Protein AF-A0A4S8R7R4-F1 (afdb_monomer_lite)

Secondary structure (DSSP, 8-state):
--------PPPP----------TT--S-------------------------------------------------------HHHHHHHHHHHHHHHHHHHHHHHHHHHHHHHHHHHHHHHHHHHHHHHHHHHHHHHHHHHHHHHHHHHHHHHHHHHHHHHHHHHHHHHHHHHS-HHHHHHHHHH-PPPHHHHTTTTT--TTTT---HHHHHHHHHH-HHHHHHHIIIIISS-HHHHHHHHHH-TT-TT-HHHHHHHHHHIIIII--SSTHHHHHHHHHHHHHHHHHHHHTTT---HHHHHHHHHHHHHHHHHHHHHHHHHHHHHHTTTTTHHHHHHHHHHHHHHTTHHHHHHHHHHTT----

Radius of gyration: 41.19 Å; chains: 1; bounding box: 86×123×99 Å

Sequence (363 aa):
MFRRTLLKSRPRIIWRPHRINFHRNMQNLPDLQQQGIAADGSLNHSGGQASTATHDKTQDQTDSLLLNQPKGNSLTNHGYSHDINIITVKEMSRESRLQILECHSPSFKKQLDDLESRLQILKCHSPFLRKELDDIELSRHKLNAVIKKLEKYRDREYAGGVVCIRNRLAKMFLSSAQNAQRKQQIANPIDVRVNVCDQNALAYDVNLSTTINQADMHPDYFDICLDTVFGAPKDLINDLLKWDKTGEYQVYSILGDHGEAWHKGFANTCPNPFKTWLSSTVCLQKYETAISHDKSSDLESLIQNQKEQVKKSIQEWHSSYATDRSNYGKKRKECQKIIKEDYRDRGLITRIRENLFHGVNLD

Structure (mmCIF, N/CA/C/O backbone):
data_AF-A0A4S8R7R4-F1
#
_entry.id   AF-A0A4S8R7R4-F1
#
loop_
_atom_site.group_PDB
_atom_site.id
_atom_site.type_symbol
_atom_site.label_atom_id
_atom_site.label_alt_id
_atom_site.label_comp_id
_atom_site.label_asym_id
_atom_site.label_entity_id
_atom_site.label_seq_id
_atom_site.pdbx_PDB_ins_code
_atom_site.Cartn_x
_atom_site.Cartn_y
_atom_site.Cartn_z
_atom_site.occupancy
_atom_site.B_iso_or_equiv
_atom_site.auth_seq_id
_atom_site.auth_comp_id
_atom_site.auth_asym_id
_atom_site.auth_atom_id
_atom_site.pdbx_PDB_model_num
ATOM 1 N N . MET A 1 1 ? 56.049 -32.882 -14.591 1.00 38.72 1 MET A N 1
ATOM 2 C CA . MET A 1 1 ? 55.969 -31.549 -15.235 1.00 38.72 1 MET A CA 1
ATOM 3 C C . MET A 1 1 ? 54.590 -31.379 -15.850 1.00 38.72 1 MET A C 1
ATOM 5 O O . MET A 1 1 ? 54.202 -32.271 -16.580 1.00 38.72 1 MET A O 1
ATOM 9 N N . PHE A 1 2 ? 53.879 -30.285 -15.558 1.00 30.39 2 PHE A N 1
ATOM 10 C CA . PHE A 1 2 ? 53.180 -29.414 -16.526 1.00 30.39 2 PHE A CA 1
ATOM 11 C C . PHE A 1 2 ? 52.377 -28.366 -15.743 1.00 30.39 2 PHE A C 1
ATOM 13 O O . PHE A 1 2 ? 51.422 -28.686 -15.043 1.00 30.39 2 PHE A O 1
ATOM 20 N N . ARG A 1 3 ? 52.791 -27.097 -15.830 1.00 33.94 3 ARG A N 1
ATOM 21 C CA . ARG A 1 3 ? 52.032 -25.964 -15.282 1.00 33.94 3 ARG A CA 1
ATOM 22 C C . ARG A 1 3 ? 50.900 -25.626 -16.256 1.00 33.94 3 ARG A C 1
ATOM 24 O O . ARG A 1 3 ? 51.162 -25.531 -17.453 1.00 33.94 3 ARG A O 1
ATOM 31 N N . ARG A 1 4 ? 49.691 -25.341 -15.763 1.00 34.84 4 ARG A N 1
ATOM 32 C CA . ARG A 1 4 ? 48.711 -24.532 -16.506 1.00 34.84 4 ARG A CA 1
ATOM 33 C C . ARG A 1 4 ? 48.292 -23.314 -15.694 1.00 34.84 4 ARG A C 1
ATOM 35 O O . ARG A 1 4 ? 48.079 -23.377 -14.489 1.00 34.84 4 ARG A O 1
ATOM 42 N N . THR A 1 5 ? 48.304 -22.191 -16.393 1.00 33.91 5 THR A N 1
ATOM 43 C CA . THR A 1 5 ? 48.311 -20.821 -15.887 1.00 33.91 5 THR A CA 1
ATOM 44 C C . THR A 1 5 ? 46.920 -20.352 -15.469 1.00 33.91 5 THR A C 1
ATOM 46 O O . THR A 1 5 ? 45.932 -20.628 -16.145 1.00 33.91 5 THR A O 1
ATOM 49 N N . LEU A 1 6 ? 46.856 -19.563 -14.395 1.00 33.94 6 LEU A N 1
ATOM 50 C CA . LEU A 1 6 ? 45.655 -18.829 -13.998 1.00 33.94 6 LEU A CA 1
ATOM 51 C C . LEU A 1 6 ? 45.340 -17.728 -15.022 1.00 33.94 6 LEU A C 1
ATOM 53 O O . LEU A 1 6 ? 46.042 -16.717 -15.085 1.00 33.94 6 LEU A O 1
ATOM 57 N N . LEU A 1 7 ? 44.251 -17.878 -15.779 1.00 31.86 7 LEU A N 1
ATOM 58 C CA . LEU A 1 7 ? 43.660 -16.768 -16.526 1.00 31.86 7 LEU A CA 1
ATOM 59 C C . LEU A 1 7 ? 42.821 -15.910 -15.572 1.00 31.86 7 LEU A C 1
ATOM 61 O O . LEU A 1 7 ? 41.728 -16.294 -15.162 1.00 31.86 7 LEU A O 1
ATOM 65 N N . LYS A 1 8 ? 43.342 -14.728 -15.223 1.00 34.19 8 LYS A N 1
ATOM 66 C CA . LYS A 1 8 ? 42.613 -13.705 -14.461 1.00 34.19 8 LYS A CA 1
ATOM 67 C C . LYS A 1 8 ? 41.410 -13.212 -15.274 1.00 34.19 8 LYS A C 1
ATOM 69 O O . LYS A 1 8 ? 41.558 -12.342 -16.133 1.00 34.19 8 LYS A O 1
ATOM 74 N N . SER A 1 9 ? 40.213 -13.720 -14.985 1.00 35.00 9 SER A N 1
ATOM 75 C CA . SER A 1 9 ? 38.976 -13.129 -15.500 1.00 35.00 9 SER A CA 1
ATOM 76 C C . SER A 1 9 ? 38.825 -11.705 -14.957 1.00 35.00 9 SER A C 1
ATOM 78 O O . SER A 1 9 ? 38.856 -11.500 -13.741 1.00 35.00 9 SER A O 1
ATOM 80 N N . ARG A 1 10 ? 38.654 -10.718 -15.844 1.00 33.44 10 ARG A N 1
ATOM 81 C CA . ARG A 1 10 ? 38.371 -9.331 -15.444 1.00 33.44 10 ARG A CA 1
ATOM 82 C C . ARG A 1 10 ? 37.055 -9.274 -14.649 1.00 33.44 10 ARG A C 1
ATOM 84 O O . ARG A 1 10 ? 36.105 -9.956 -15.042 1.00 33.44 10 ARG A O 1
ATOM 91 N N . PRO A 1 11 ? 36.952 -8.459 -13.584 1.00 33.59 11 PRO A N 1
ATOM 92 C CA . PRO A 1 11 ? 35.677 -8.259 -12.907 1.00 33.59 11 PRO A CA 1
ATOM 93 C C . PRO A 1 11 ? 34.672 -7.638 -13.884 1.00 33.59 11 PRO A C 1
ATOM 95 O O . PRO A 1 11 ? 34.981 -6.658 -14.565 1.00 33.59 11 PRO A O 1
ATOM 98 N N . ARG A 1 12 ? 33.457 -8.196 -13.949 1.00 31.72 12 ARG A N 1
ATOM 99 C CA . ARG A 1 12 ? 32.343 -7.532 -14.636 1.00 31.72 12 ARG A CA 1
ATOM 100 C C . ARG A 1 12 ? 32.080 -6.208 -13.921 1.00 31.72 12 ARG A C 1
ATOM 102 O O . ARG A 1 12 ? 31.785 -6.210 -12.727 1.00 31.72 12 ARG A O 1
ATOM 109 N N . ILE A 1 13 ? 32.157 -5.098 -14.652 1.00 32.38 13 ILE A N 1
ATOM 110 C CA . ILE A 1 13 ? 31.702 -3.793 -14.168 1.00 32.38 13 ILE A CA 1
ATOM 111 C C . ILE A 1 13 ? 30.177 -3.871 -14.068 1.00 32.38 13 ILE A C 1
ATOM 113 O O . ILE A 1 13 ? 29.456 -3.665 -15.044 1.00 32.38 13 ILE A O 1
ATOM 117 N N . ILE A 1 14 ? 29.688 -4.244 -12.886 1.00 35.12 14 ILE A N 1
ATOM 118 C CA . ILE A 1 14 ? 28.271 -4.159 -12.551 1.00 35.12 14 ILE A CA 1
ATOM 119 C C . ILE A 1 14 ? 27.980 -2.677 -12.349 1.00 35.12 14 ILE A C 1
ATOM 121 O O . ILE A 1 14 ? 28.308 -2.112 -11.304 1.00 35.12 14 ILE A O 1
ATOM 125 N N . TRP A 1 15 ? 27.375 -2.056 -13.360 1.00 28.23 15 TRP A N 1
ATOM 126 C CA . TRP A 1 15 ? 26.744 -0.752 -13.214 1.00 28.23 15 TRP A CA 1
ATOM 127 C C . TRP A 1 15 ? 25.734 -0.839 -12.073 1.00 28.23 15 TRP A C 1
ATOM 129 O O . TRP A 1 15 ? 24.713 -1.513 -12.193 1.00 28.23 15 TRP A O 1
ATOM 139 N N . ARG A 1 16 ? 26.044 -0.191 -10.949 1.00 33.62 16 ARG A N 1
ATOM 140 C CA . ARG A 1 16 ? 25.096 0.027 -9.860 1.00 33.62 16 ARG A CA 1
ATOM 141 C C . ARG A 1 16 ? 24.356 1.324 -10.175 1.00 33.62 16 ARG A C 1
ATOM 143 O O . ARG A 1 16 ? 25.004 2.371 -10.141 1.00 33.62 16 ARG A O 1
ATOM 150 N N . PRO A 1 17 ? 23.047 1.303 -10.471 1.00 32.53 17 PRO A N 1
ATOM 151 C CA . PRO A 1 17 ? 22.272 2.531 -10.476 1.00 32.53 17 PRO A CA 1
ATOM 152 C C . PRO A 1 17 ? 22.359 3.141 -9.075 1.00 32.53 17 PRO A C 1
ATOM 154 O O . PRO A 1 17 ? 22.143 2.448 -8.076 1.00 32.53 17 PRO A O 1
ATOM 157 N N . HIS A 1 18 ? 22.696 4.426 -8.981 1.00 28.86 18 HIS A N 1
ATOM 158 C CA . HIS A 1 18 ? 22.500 5.145 -7.728 1.00 28.86 18 HIS A CA 1
ATOM 159 C C . HIS A 1 18 ? 21.004 5.130 -7.385 1.00 28.86 18 HIS A C 1
ATOM 161 O O . HIS A 1 18 ? 20.161 5.183 -8.280 1.00 28.86 18 HIS A O 1
ATOM 167 N N . ARG A 1 19 ? 20.672 5.042 -6.091 1.00 37.56 19 ARG A N 1
ATOM 168 C CA . ARG A 1 19 ? 19.282 5.082 -5.619 1.00 37.56 19 ARG A CA 1
ATOM 169 C C . ARG A 1 19 ? 18.628 6.403 -6.023 1.00 37.56 19 ARG A C 1
ATOM 171 O O . ARG A 1 19 ? 18.825 7.412 -5.351 1.00 37.56 19 ARG A O 1
ATOM 178 N N . ILE A 1 20 ? 17.821 6.379 -7.077 1.00 31.92 20 ILE A N 1
ATOM 179 C CA . ILE A 1 20 ? 16.873 7.449 -7.370 1.00 31.92 20 ILE A CA 1
ATOM 180 C C . ILE A 1 20 ? 15.575 7.083 -6.648 1.00 31.92 20 ILE A C 1
ATOM 182 O O . ILE A 1 20 ? 14.855 6.177 -7.062 1.00 31.92 20 ILE A O 1
ATOM 186 N N . ASN A 1 21 ? 15.296 7.762 -5.535 1.00 32.03 21 ASN A N 1
ATOM 187 C CA . ASN A 1 21 ? 14.028 7.621 -4.822 1.00 32.03 21 ASN A CA 1
ATOM 188 C C . ASN A 1 21 ? 12.911 8.286 -5.648 1.00 32.03 21 ASN A C 1
ATOM 190 O O . ASN A 1 21 ? 12.653 9.477 -5.495 1.00 32.03 21 ASN A O 1
ATOM 194 N N . PHE A 1 22 ? 12.219 7.524 -6.496 1.00 34.84 22 PHE A N 1
ATOM 195 C CA . PHE A 1 22 ? 11.108 8.010 -7.334 1.00 34.84 22 PHE A CA 1
ATOM 196 C C . PHE A 1 22 ? 9.779 8.244 -6.571 1.00 34.84 22 PHE A C 1
ATOM 198 O O . PHE A 1 22 ? 8.705 8.264 -7.166 1.00 34.84 22 PHE A O 1
ATOM 205 N N . HIS A 1 23 ? 9.817 8.468 -5.255 1.00 34.22 23 HIS A N 1
ATOM 206 C CA . HIS A 1 23 ? 8.634 8.587 -4.384 1.00 34.22 23 HIS A CA 1
ATOM 207 C C . HIS A 1 23 ? 7.898 9.945 -4.462 1.00 34.22 23 HIS A C 1
ATOM 209 O O . HIS A 1 23 ? 7.352 10.403 -3.462 1.00 34.22 23 HIS A O 1
ATOM 215 N N . ARG A 1 24 ? 7.887 10.635 -5.615 1.00 35.00 24 ARG A N 1
ATOM 216 C CA . ARG A 1 24 ? 7.289 11.986 -5.687 1.00 35.00 24 ARG A CA 1
ATOM 217 C C . ARG A 1 24 ? 6.603 12.412 -6.990 1.00 35.00 24 ARG A C 1
ATOM 219 O O . ARG A 1 24 ? 6.410 13.606 -7.172 1.00 35.00 24 ARG A O 1
ATOM 226 N N . ASN A 1 25 ? 6.242 11.496 -7.895 1.00 33.25 25 ASN A N 1
ATOM 227 C CA . ASN A 1 25 ? 5.504 11.888 -9.110 1.00 33.25 25 ASN A CA 1
ATOM 228 C C . ASN A 1 25 ? 4.641 10.762 -9.721 1.00 33.25 25 ASN A C 1
ATOM 230 O O . ASN A 1 25 ? 4.907 10.286 -10.818 1.00 33.25 25 ASN A O 1
ATOM 234 N N . MET A 1 26 ? 3.589 10.339 -9.007 1.00 32.84 26 MET A N 1
ATOM 235 C CA . MET A 1 26 ? 2.479 9.543 -9.580 1.00 32.84 26 MET A CA 1
ATOM 236 C C . MET A 1 26 ? 1.106 10.230 -9.427 1.00 32.84 26 MET A C 1
ATOM 238 O O . MET A 1 26 ? 0.078 9.584 -9.571 1.00 32.84 26 MET A O 1
ATOM 242 N N . GLN A 1 27 ? 1.075 11.540 -9.152 1.00 41.19 27 GLN A N 1
ATOM 243 C CA . GLN A 1 27 ? -0.166 12.324 -9.009 1.00 41.19 27 GLN A CA 1
ATOM 244 C C . GLN A 1 27 ? -0.597 13.069 -10.288 1.00 41.19 27 GLN A C 1
ATOM 246 O O . GLN A 1 27 ? -1.522 13.865 -10.234 1.00 41.19 27 GLN A O 1
ATOM 251 N N . ASN A 1 28 ? 0.041 12.815 -11.438 1.00 33.06 28 ASN A N 1
ATOM 252 C CA . ASN A 1 28 ? -0.319 13.446 -12.712 1.00 33.06 28 ASN A CA 1
ATOM 253 C C . ASN A 1 28 ? -0.484 12.408 -13.833 1.00 33.06 28 ASN A C 1
ATOM 255 O O . ASN A 1 28 ? 0.440 12.156 -14.605 1.00 33.06 28 ASN A O 1
ATOM 259 N N . LEU A 1 29 ? -1.694 11.857 -13.940 1.00 36.94 29 LEU A N 1
ATOM 260 C CA . LEU A 1 29 ? -2.338 11.649 -15.238 1.00 36.94 29 LEU A CA 1
ATOM 261 C C . LEU A 1 29 ? -3.426 12.723 -15.355 1.00 36.94 29 LEU A C 1
ATOM 263 O O . LEU A 1 29 ? -4.219 12.878 -14.426 1.00 36.94 29 LEU A O 1
ATOM 267 N N . PRO A 1 30 ? -3.476 13.448 -16.475 1.00 44.88 30 PRO A N 1
ATOM 268 C CA . PRO A 1 30 ? -4.760 13.531 -17.161 1.00 44.88 30 PRO A CA 1
ATOM 269 C C . PRO A 1 30 ? -4.650 13.311 -18.672 1.00 44.88 30 PRO A C 1
ATOM 271 O O . PRO A 1 30 ? -3.617 13.561 -19.297 1.00 44.88 30 PRO A O 1
ATOM 274 N N . ASP A 1 31 ? -5.762 12.848 -19.237 1.00 32.03 31 ASP A N 1
ATOM 275 C CA . ASP A 1 31 ? -5.959 12.670 -20.670 1.00 32.03 31 ASP A CA 1
ATOM 276 C C . ASP A 1 31 ? -5.989 13.988 -21.455 1.00 32.03 31 ASP A C 1
ATOM 278 O O . ASP A 1 31 ? -6.192 15.088 -20.936 1.00 32.03 31 ASP A O 1
ATOM 282 N N . LEU A 1 32 ? -5.799 13.834 -22.761 1.00 30.08 32 LEU A N 1
ATOM 283 C CA . LEU A 1 32 ? -5.746 14.896 -23.750 1.00 30.08 32 LEU A CA 1
ATOM 284 C C . LEU A 1 32 ? -7.159 15.371 -24.148 1.00 30.08 32 LEU A C 1
ATOM 286 O O . LEU A 1 32 ? -7.833 14.689 -24.920 1.00 30.08 32 LEU A O 1
ATOM 290 N N . GLN A 1 33 ? -7.575 16.580 -23.754 1.00 31.14 33 GLN A N 1
ATOM 291 C CA . GLN A 1 33 ? -8.605 17.305 -24.512 1.00 31.14 33 GLN A CA 1
ATOM 292 C C . GLN A 1 33 ? -8.444 18.833 -24.462 1.00 31.14 33 GLN A C 1
ATOM 294 O O . GLN A 1 33 ? -8.003 19.411 -23.474 1.00 31.14 33 GLN A O 1
ATOM 299 N N . GLN A 1 34 ? -8.754 19.478 -25.588 1.00 35.16 34 GLN A N 1
ATOM 300 C CA . GLN A 1 34 ? -8.604 20.916 -25.814 1.00 35.16 34 GLN A CA 1
ATOM 301 C C . GLN A 1 34 ? -9.819 21.694 -25.293 1.00 35.16 34 GLN A C 1
ATOM 303 O O . GLN A 1 34 ? -10.936 21.303 -25.618 1.00 35.16 34 GLN A O 1
ATOM 308 N N . GLN A 1 35 ? -9.604 22.843 -24.639 1.00 27.94 35 GLN A N 1
ATOM 309 C CA . GLN A 1 35 ? -10.090 24.180 -25.057 1.00 27.94 35 GLN A CA 1
ATOM 310 C C . GLN A 1 35 ? -9.955 25.227 -23.934 1.00 27.94 35 GLN A C 1
ATOM 312 O O . GLN A 1 35 ? -9.939 24.888 -22.758 1.00 27.94 35 GLN A O 1
ATOM 317 N N . GLY A 1 36 ? -9.934 26.512 -24.319 1.00 27.59 36 GLY A N 1
ATOM 318 C CA . GLY A 1 36 ? -10.312 27.623 -23.434 1.00 27.59 36 GLY A CA 1
ATOM 319 C C . GLY A 1 36 ? -9.166 28.463 -22.868 1.00 27.59 36 GLY A C 1
ATOM 320 O O . GLY A 1 36 ? -8.766 28.286 -21.723 1.00 27.59 36 GLY A O 1
ATOM 321 N N . ILE A 1 37 ? -8.705 29.458 -23.635 1.00 30.77 37 ILE A N 1
ATOM 322 C CA . ILE A 1 37 ? -8.040 30.636 -23.059 1.00 30.77 37 ILE A CA 1
ATOM 323 C C . ILE A 1 37 ? -9.132 31.575 -22.539 1.00 30.77 37 ILE A C 1
ATOM 325 O O . ILE A 1 37 ? -9.944 32.050 -23.329 1.00 30.77 37 ILE A O 1
ATOM 329 N N . ALA A 1 38 ? -9.101 31.894 -21.249 1.00 26.31 38 ALA A N 1
ATOM 330 C CA . ALA A 1 38 ? -9.662 33.123 -20.697 1.00 26.31 38 ALA A CA 1
ATOM 331 C C . ALA A 1 38 ? -8.923 33.457 -19.396 1.00 26.31 38 ALA A C 1
ATOM 333 O O . ALA A 1 38 ? -8.726 32.586 -18.550 1.00 26.31 38 ALA A O 1
ATOM 334 N N . ALA A 1 39 ? -8.503 34.710 -19.250 1.00 29.02 39 ALA A N 1
ATOM 335 C CA . ALA A 1 39 ? -7.999 35.248 -17.996 1.00 29.02 39 ALA A CA 1
ATOM 336 C C . ALA A 1 39 ? -9.057 36.185 -17.415 1.00 29.02 39 ALA A C 1
ATOM 338 O O . ALA A 1 39 ? -9.617 36.974 -18.171 1.00 29.02 39 ALA A O 1
ATOM 339 N N . ASP A 1 40 ? -9.256 36.155 -16.097 1.00 25.47 40 ASP A N 1
ATOM 340 C CA . ASP A 1 40 ? -9.506 37.384 -15.342 1.00 25.47 40 ASP A CA 1
ATOM 341 C C . ASP A 1 40 ? -9.109 37.230 -13.859 1.00 25.47 40 ASP A C 1
ATOM 343 O O . ASP A 1 40 ? -8.991 36.111 -13.353 1.00 25.47 40 ASP A O 1
ATOM 347 N N . GLY A 1 41 ? -8.829 38.353 -13.189 1.00 25.67 41 GLY A N 1
ATOM 348 C CA . GLY A 1 41 ? -8.436 38.415 -11.768 1.00 25.67 41 GLY A CA 1
ATOM 349 C C . GLY A 1 41 ? -9.639 38.445 -10.804 1.00 25.67 41 GLY A C 1
ATOM 350 O O . GLY A 1 41 ? -10.753 38.120 -11.191 1.00 25.67 41 GLY A O 1
ATOM 351 N N . SER A 1 42 ? -9.540 38.853 -9.532 1.00 27.20 42 SER A N 1
ATOM 352 C CA . SER A 1 42 ? -8.436 39.358 -8.689 1.00 27.20 42 SER A CA 1
ATOM 353 C C . SER A 1 42 ? -8.906 39.365 -7.204 1.00 27.20 42 SER A C 1
ATOM 355 O O . SER A 1 42 ? -10.036 38.962 -6.947 1.00 27.20 42 SER A O 1
ATOM 357 N N . LEU A 1 43 ? -8.084 39.920 -6.287 1.00 28.11 43 LEU A N 1
ATOM 358 C CA . LEU A 1 43 ? -8.268 40.285 -4.853 1.00 28.11 43 LEU A CA 1
ATOM 359 C C . LEU A 1 43 ? -7.607 39.349 -3.801 1.00 28.11 43 LEU A C 1
ATOM 361 O O . LEU A 1 43 ? -7.781 38.140 -3.856 1.00 28.11 43 LEU A O 1
ATOM 365 N N . ASN A 1 44 ? -6.896 39.843 -2.764 1.00 28.98 44 ASN A N 1
ATOM 366 C CA . ASN A 1 44 ? -6.428 41.218 -2.471 1.00 28.98 44 ASN A CA 1
ATOM 367 C C . ASN A 1 44 ? -5.352 41.274 -1.343 1.00 28.98 44 ASN A C 1
ATOM 369 O O . ASN A 1 44 ? -5.182 40.296 -0.622 1.00 28.98 44 ASN A O 1
ATOM 373 N N . HIS A 1 45 ? -4.780 42.474 -1.113 1.00 28.84 45 HIS A N 1
ATOM 374 C CA . HIS A 1 45 ? -4.049 42.941 0.101 1.00 28.84 45 HIS A CA 1
ATOM 375 C C . HIS A 1 45 ? -2.608 42.410 0.358 1.00 28.84 45 HIS A C 1
ATOM 377 O O . HIS A 1 45 ? -2.341 41.229 0.202 1.00 28.84 45 HIS A O 1
ATOM 383 N N . SER A 1 46 ? -1.619 43.209 0.811 1.00 28.62 46 SER A N 1
ATOM 384 C CA . SER A 1 46 ? -1.574 44.658 1.131 1.00 28.62 46 SER A CA 1
ATOM 385 C C . SER A 1 46 ? -0.133 45.213 1.248 1.00 28.62 46 SER A C 1
ATOM 387 O O . SER A 1 46 ? 0.752 44.496 1.704 1.00 28.62 46 SER A O 1
ATOM 389 N N . GLY A 1 47 ? 0.054 46.525 1.002 1.00 26.05 47 GLY A N 1
ATOM 390 C CA . GLY A 1 47 ? 1.080 47.362 1.671 1.00 26.05 47 GLY A CA 1
ATOM 391 C C . GLY A 1 47 ? 2.120 48.103 0.801 1.00 26.05 47 GLY A C 1
ATOM 392 O O . GLY A 1 47 ? 2.882 47.461 0.091 1.00 26.05 47 GLY A O 1
ATOM 393 N N . GLY A 1 48 ? 2.240 49.440 0.960 1.00 26.12 48 GLY A N 1
ATOM 394 C CA . GLY A 1 48 ? 3.520 50.159 0.728 1.00 26.12 48 GLY A CA 1
ATOM 395 C C . GLY A 1 48 ? 3.565 51.429 -0.156 1.00 26.12 48 GLY A C 1
ATOM 396 O O . GLY A 1 48 ? 4.125 51.386 -1.237 1.00 26.12 48 GLY A O 1
ATOM 397 N N . GLN A 1 49 ? 3.067 52.566 0.353 1.00 28.50 49 GLN A N 1
ATOM 398 C CA . GLN A 1 49 ? 3.556 53.961 0.156 1.00 28.50 49 GLN A CA 1
ATOM 399 C C . GLN A 1 49 ? 3.978 54.544 -1.235 1.00 28.50 49 GLN A C 1
ATOM 401 O O . GLN A 1 49 ? 5.104 54.385 -1.681 1.00 28.50 49 GLN A O 1
ATOM 406 N N . ALA A 1 50 ? 3.108 55.437 -1.743 1.00 24.39 50 ALA A N 1
ATOM 407 C CA . ALA A 1 50 ? 3.316 56.885 -2.019 1.00 24.39 50 ALA A CA 1
ATOM 408 C C . ALA A 1 50 ? 4.302 57.460 -3.089 1.00 24.39 50 ALA A C 1
ATOM 410 O O . ALA A 1 50 ? 5.499 57.202 -3.074 1.00 24.39 50 ALA A O 1
ATOM 411 N N . SER A 1 51 ? 3.765 58.454 -3.836 1.00 29.23 51 SER A N 1
ATOM 412 C CA . SER A 1 51 ? 4.418 59.530 -4.638 1.00 29.23 51 SER A CA 1
ATOM 413 C C . SER A 1 51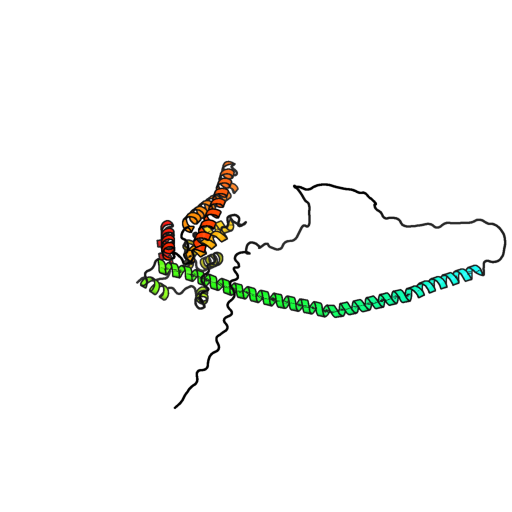 ? 5.087 59.151 -5.980 1.00 29.23 51 SER A C 1
ATOM 415 O O . SER A 1 51 ? 5.792 58.158 -6.048 1.00 29.23 51 SER A O 1
ATOM 417 N N . THR A 1 52 ? 4.976 59.897 -7.099 1.00 28.22 52 THR A N 1
ATOM 418 C CA . THR A 1 52 ? 4.197 61.113 -7.485 1.00 28.22 52 THR A CA 1
ATOM 419 C C . THR A 1 52 ? 4.231 61.296 -9.022 1.00 28.22 52 THR A C 1
ATOM 421 O O . THR A 1 52 ? 5.331 61.240 -9.556 1.00 28.22 52 THR A O 1
ATOM 424 N N . ALA A 1 53 ? 3.098 61.660 -9.663 1.00 26.70 53 ALA A N 1
ATOM 425 C CA . ALA A 1 53 ? 2.949 62.344 -10.984 1.00 26.70 53 ALA A CA 1
ATOM 426 C C . ALA A 1 53 ? 3.602 61.687 -12.253 1.00 26.70 53 ALA A C 1
ATOM 428 O O . ALA A 1 53 ? 4.476 60.844 -12.138 1.00 26.70 53 ALA A O 1
ATOM 429 N N . THR A 1 54 ? 3.232 61.952 -13.522 1.00 27.31 54 THR A N 1
ATOM 430 C CA . THR A 1 54 ? 2.419 63.019 -14.163 1.00 27.31 54 THR A CA 1
ATOM 431 C C . THR A 1 54 ? 1.769 62.513 -15.486 1.00 27.31 54 THR A C 1
ATOM 433 O O . THR A 1 54 ? 2.150 61.461 -15.988 1.00 27.31 54 THR A O 1
ATOM 436 N N . HIS A 1 55 ? 0.811 63.276 -16.040 1.00 27.47 55 HIS A N 1
ATOM 437 C CA . HIS A 1 55 ? 0.195 63.216 -17.398 1.00 27.47 55 HIS A CA 1
ATOM 438 C C . HIS A 1 55 ? 1.184 63.000 -18.584 1.00 27.47 55 HIS A C 1
ATOM 440 O O . HIS A 1 55 ? 2.353 63.332 -18.428 1.00 27.47 55 HIS A O 1
ATOM 446 N N . ASP A 1 56 ? 0.844 62.481 -19.786 1.00 26.36 56 ASP A N 1
ATOM 447 C CA . ASP A 1 56 ? -0.260 62.782 -20.746 1.00 26.36 56 ASP A CA 1
ATOM 448 C C . ASP A 1 56 ? -0.496 61.608 -21.758 1.00 26.36 56 ASP A C 1
ATOM 450 O O . ASP A 1 56 ? 0.409 60.810 -21.985 1.00 26.36 56 ASP A O 1
ATOM 454 N N . LYS A 1 57 ? -1.718 61.324 -22.265 1.00 32.06 57 LYS A N 1
ATOM 455 C CA . LYS A 1 57 ? -2.336 61.753 -23.566 1.00 32.06 57 LYS A CA 1
ATOM 456 C C . LYS A 1 57 ? -1.403 61.669 -24.799 1.00 32.06 57 LYS A C 1
ATOM 458 O O . LYS A 1 57 ? -0.346 62.279 -24.800 1.00 32.06 57 LYS A O 1
ATOM 463 N N . THR A 1 58 ? -1.722 61.002 -25.921 1.00 30.77 58 THR A N 1
ATOM 464 C CA . THR A 1 58 ? -2.845 61.222 -26.883 1.00 30.77 58 THR A CA 1
ATOM 465 C C . THR A 1 58 ? -2.819 60.045 -27.900 1.00 30.77 58 THR A C 1
ATOM 467 O O . THR A 1 58 ? -1.742 59.747 -28.403 1.00 30.77 58 THR A O 1
ATOM 470 N N . GLN A 1 59 ? -3.829 59.170 -28.014 1.00 30.66 59 GLN A N 1
ATOM 471 C CA . GLN A 1 59 ? -5.029 59.195 -28.887 1.00 30.66 59 GLN A CA 1
ATOM 472 C C . GLN A 1 59 ? -4.807 58.944 -30.407 1.00 30.66 59 GLN A C 1
ATOM 474 O O . GLN A 1 59 ? -4.145 59.726 -31.079 1.00 30.66 59 GLN A O 1
ATOM 479 N N . ASP A 1 60 ? -5.401 57.836 -30.887 1.00 28.45 60 ASP A N 1
ATOM 480 C CA . ASP A 1 60 ? -6.205 57.591 -32.117 1.00 28.45 60 ASP A CA 1
ATOM 481 C C . ASP A 1 60 ? -6.416 58.751 -33.140 1.00 28.45 60 ASP A C 1
ATOM 483 O O . ASP A 1 60 ? -6.453 59.913 -32.754 1.00 28.45 60 ASP A O 1
ATOM 487 N N . GLN A 1 61 ? -6.685 58.549 -34.446 1.00 30.98 61 GLN A N 1
ATOM 488 C CA . GLN A 1 61 ? -7.039 57.345 -35.233 1.00 30.98 61 GLN A CA 1
ATOM 489 C C . GLN A 1 61 ? -6.836 57.563 -36.759 1.00 30.98 61 GLN A C 1
ATOM 491 O O . GLN A 1 61 ? -6.500 58.656 -37.214 1.00 30.98 61 GLN A O 1
ATOM 496 N N . THR A 1 62 ? -7.090 56.514 -37.549 1.00 30.39 62 THR A N 1
ATOM 497 C CA . THR A 1 62 ? -7.281 56.502 -39.017 1.00 30.39 62 THR A CA 1
ATOM 498 C C . THR A 1 62 ? -8.429 57.394 -39.517 1.00 30.39 62 THR A C 1
ATOM 500 O O . THR A 1 62 ? -9.462 57.453 -38.863 1.00 30.39 62 THR A O 1
ATOM 503 N N . ASP A 1 63 ? -8.308 58.001 -40.711 1.00 27.94 63 ASP A N 1
ATOM 504 C CA . ASP A 1 63 ? -8.988 57.534 -41.948 1.00 27.94 63 ASP A CA 1
ATOM 505 C C . ASP A 1 63 ? -9.005 58.556 -43.106 1.00 27.94 63 ASP A C 1
ATOM 507 O O . ASP A 1 63 ? -9.010 59.766 -42.888 1.00 27.94 63 ASP A O 1
ATOM 511 N N . SER A 1 64 ? -9.151 58.029 -44.334 1.00 29.27 64 SER A N 1
ATOM 512 C CA . SER A 1 64 ? -9.993 58.548 -45.446 1.00 29.27 64 SER A CA 1
ATOM 513 C C . SER A 1 64 ? -9.344 58.614 -46.834 1.00 29.27 64 SER A C 1
ATOM 515 O O . SER A 1 64 ? -8.208 59.035 -47.037 1.00 29.27 64 SER A O 1
ATOM 517 N N . LEU A 1 65 ? -10.153 58.213 -47.816 1.00 34.19 65 LEU A N 1
ATOM 518 C CA . LEU A 1 65 ? -9.857 58.076 -49.240 1.00 34.19 65 LEU A CA 1
ATOM 519 C C . LEU A 1 65 ? -10.598 59.143 -50.077 1.00 34.19 65 LEU A C 1
ATOM 521 O O . LEU A 1 65 ? -11.725 59.504 -49.758 1.00 34.19 65 LEU A O 1
ATOM 525 N N . LEU A 1 66 ? -10.011 59.452 -51.242 1.00 30.77 66 LEU A N 1
ATOM 526 C CA . LEU A 1 66 ? -10.651 59.848 -52.517 1.00 30.77 66 LEU A CA 1
ATOM 527 C C . LEU A 1 66 ? -11.059 61.310 -52.845 1.00 30.77 66 LEU A C 1
ATOM 529 O O . LEU A 1 66 ? -11.634 62.052 -52.063 1.00 30.77 66 LEU A O 1
ATOM 533 N N . LEU A 1 67 ? -10.848 61.580 -54.148 1.00 30.86 67 LEU A N 1
ATOM 534 C CA . LEU A 1 67 ? -11.359 62.625 -55.057 1.00 30.86 67 LEU A CA 1
ATOM 535 C C . LEU A 1 67 ? -10.974 64.106 -54.856 1.00 30.86 67 LEU A C 1
ATOM 537 O O . LEU A 1 67 ? -11.306 64.738 -53.864 1.00 30.86 67 LEU A O 1
ATOM 541 N N . ASN A 1 68 ? -10.470 64.714 -55.944 1.00 33.50 68 ASN A N 1
ATOM 542 C CA . ASN A 1 68 ? -11.287 65.632 -56.760 1.00 33.50 68 ASN A CA 1
ATOM 543 C C . ASN A 1 68 ? -10.695 65.904 -58.166 1.00 33.50 68 ASN A C 1
ATOM 545 O O . ASN A 1 68 ? -9.486 66.036 -58.335 1.00 33.50 68 ASN A O 1
ATOM 549 N N . GLN A 1 69 ? -11.574 66.026 -59.170 1.00 35.44 69 GLN A N 1
ATOM 550 C CA . GLN A 1 69 ? -11.334 66.759 -60.430 1.00 35.44 69 GLN A CA 1
ATOM 551 C C . GLN A 1 69 ? -11.968 68.156 -60.318 1.00 35.44 69 GLN A C 1
ATOM 553 O O . GLN A 1 69 ? -12.872 68.334 -59.501 1.00 35.44 69 GLN A O 1
ATOM 558 N N . PRO A 1 70 ? -11.616 69.110 -61.201 1.00 37.22 70 PRO A N 1
ATOM 559 C CA . PRO A 1 70 ? -12.687 69.939 -61.771 1.00 37.22 70 PRO A CA 1
ATOM 560 C C . PRO A 1 70 ? -12.547 70.363 -63.247 1.00 37.22 70 PRO A C 1
ATOM 562 O O . PRO A 1 70 ? -11.474 70.370 -63.848 1.00 37.22 70 PRO A O 1
ATOM 565 N N . LYS A 1 71 ? -13.696 70.809 -63.778 1.00 33.31 71 LYS A N 1
ATOM 566 C CA . LYS A 1 71 ? -13.886 71.689 -64.951 1.00 33.31 71 LYS A CA 1
ATOM 567 C C . LYS A 1 71 ? -14.173 73.117 -64.431 1.00 33.31 71 LYS A C 1
ATOM 569 O O . LYS A 1 71 ? -14.663 73.242 -63.316 1.00 33.31 71 LYS A O 1
ATOM 574 N N . GLY A 1 72 ? -13.985 74.209 -65.172 1.00 31.02 72 GLY A N 1
ATOM 575 C CA . GLY A 1 72 ? -13.489 74.381 -66.543 1.00 31.02 72 GLY A CA 1
ATOM 576 C C . GLY A 1 72 ? -14.035 75.683 -67.167 1.00 31.02 72 GLY A C 1
ATOM 577 O O . GLY A 1 72 ? -15.010 76.227 -66.666 1.00 31.02 72 GLY A O 1
ATOM 578 N N . ASN A 1 73 ? -13.441 76.125 -68.282 1.00 31.56 73 ASN A N 1
ATOM 579 C CA . ASN A 1 73 ? -13.855 77.247 -69.152 1.00 31.56 73 ASN A CA 1
ATOM 580 C C . ASN A 1 73 ? -13.895 78.676 -68.551 1.00 31.56 73 ASN A C 1
ATOM 582 O O . ASN A 1 73 ? -14.805 79.011 -67.799 1.00 31.56 73 ASN A O 1
ATOM 586 N N . SER A 1 74 ? -13.047 79.580 -69.071 1.00 29.83 74 SER A N 1
ATOM 587 C CA . SER A 1 74 ? -13.472 80.828 -69.756 1.00 29.83 74 SER A CA 1
ATOM 588 C C . SER A 1 74 ? -12.286 81.598 -70.368 1.00 29.83 74 SER A C 1
ATOM 590 O O . SER A 1 74 ? -11.142 81.406 -69.969 1.00 29.83 74 SER A O 1
ATOM 592 N N . LEU A 1 75 ? -12.568 82.424 -71.384 1.00 33.78 75 LEU A N 1
ATOM 593 C CA . LEU A 1 75 ? -11.598 83.154 -72.218 1.00 33.78 75 LEU A CA 1
ATOM 594 C C . LEU A 1 75 ? -10.933 84.349 -71.508 1.00 33.78 75 LEU A C 1
ATOM 596 O O . LEU A 1 75 ? -11.642 85.137 -70.891 1.00 33.78 75 LEU A O 1
ATOM 600 N N . THR A 1 76 ? -9.665 84.619 -71.853 1.00 32.34 76 THR A N 1
ATOM 601 C CA . THR A 1 76 ? -9.245 85.931 -72.402 1.00 32.34 76 THR A CA 1
ATOM 602 C C . THR A 1 76 ? -7.977 85.839 -73.273 1.00 32.34 76 THR A C 1
ATOM 604 O O . THR A 1 76 ? -6.990 85.222 -72.903 1.00 32.34 76 THR A O 1
ATOM 607 N N . ASN A 1 77 ? -8.063 86.481 -74.442 1.00 31.47 77 ASN A N 1
ATOM 608 C CA . ASN A 1 77 ? -7.047 87.040 -75.352 1.00 31.47 77 ASN A CA 1
ATOM 609 C C . ASN A 1 77 ? -5.538 86.678 -75.320 1.00 31.47 77 ASN A C 1
ATOM 611 O O . ASN A 1 77 ? -4.847 86.800 -74.319 1.00 31.47 77 ASN A O 1
ATOM 615 N N . HIS A 1 78 ? -5.039 86.566 -76.563 1.00 32.75 78 HIS A N 1
ATOM 616 C CA . HIS A 1 78 ? -3.682 86.829 -77.077 1.00 32.75 78 HIS A CA 1
ATOM 617 C C . HIS A 1 78 ? -2.525 85.855 -76.787 1.00 32.75 78 HIS A C 1
ATOM 619 O O . HIS A 1 78 ? -2.060 85.704 -75.667 1.00 32.75 78 HIS A O 1
ATOM 625 N N . GLY A 1 79 ? -1.904 85.407 -77.889 1.00 32.97 79 GLY A N 1
ATOM 626 C CA . GLY A 1 79 ? -0.439 85.383 -77.983 1.00 32.97 79 GLY A CA 1
ATOM 627 C C . GLY A 1 79 ? 0.216 84.015 -78.161 1.00 32.97 79 GLY A C 1
ATOM 628 O O . GLY A 1 79 ? 0.786 83.486 -77.218 1.00 32.97 79 GLY A O 1
ATOM 629 N N . TYR A 1 80 ? 0.188 83.492 -79.392 1.00 45.31 80 TYR A N 1
ATOM 630 C CA . TYR A 1 80 ? 1.151 82.537 -79.970 1.00 45.31 80 TYR A CA 1
ATOM 631 C C . TYR A 1 80 ? 2.375 82.159 -79.098 1.00 45.31 80 TYR A C 1
ATOM 633 O O . TYR A 1 80 ? 3.385 82.854 -79.151 1.00 45.31 80 TYR A O 1
ATOM 641 N N . SER A 1 81 ? 2.314 81.028 -78.377 1.00 48.00 81 SER A N 1
ATOM 642 C CA . SER A 1 81 ? 3.457 80.133 -78.071 1.00 48.00 81 SER A CA 1
ATOM 643 C C . SER A 1 81 ? 3.015 78.969 -77.162 1.00 48.00 81 SER A C 1
ATOM 645 O O . SER A 1 81 ? 3.250 78.997 -75.953 1.00 48.00 81 SER A O 1
ATOM 647 N N . HIS A 1 82 ? 2.318 77.955 -77.696 1.00 43.12 82 HIS A N 1
ATOM 648 C CA . HIS A 1 82 ? 1.905 76.777 -76.900 1.00 43.12 82 HIS A CA 1
ATOM 649 C C . HIS A 1 82 ? 2.152 75.409 -77.557 1.00 43.12 82 HIS A C 1
ATOM 651 O O . HIS A 1 82 ? 2.391 74.445 -76.830 1.00 43.12 82 HIS A O 1
ATOM 657 N N . ASP A 1 83 ? 2.210 75.307 -78.889 1.00 44.94 83 ASP A N 1
ATOM 658 C CA . ASP A 1 83 ? 2.393 74.003 -79.553 1.00 44.94 83 ASP A CA 1
ATOM 659 C C . ASP A 1 83 ? 3.796 73.399 -79.365 1.00 44.94 83 ASP A C 1
ATOM 661 O O . ASP A 1 83 ? 3.945 72.179 -79.375 1.00 44.94 83 ASP A O 1
ATOM 665 N N . ILE A 1 84 ? 4.816 74.225 -79.100 1.00 46.31 84 ILE A N 1
ATOM 666 C CA . ILE A 1 84 ? 6.159 73.738 -78.742 1.00 46.31 84 ILE A CA 1
ATOM 667 C C . ILE A 1 84 ? 6.162 73.187 -77.303 1.00 46.31 84 ILE A C 1
ATOM 669 O O . ILE A 1 84 ? 6.633 72.076 -77.071 1.00 46.31 84 ILE A O 1
ATOM 673 N N . ASN A 1 85 ? 5.556 73.898 -76.343 1.00 45.78 85 ASN A N 1
ATOM 674 C CA . ASN A 1 85 ? 5.567 73.501 -74.927 1.00 45.78 85 ASN A CA 1
ATOM 675 C C . ASN A 1 85 ? 4.795 72.200 -74.639 1.00 45.78 85 ASN A C 1
ATOM 677 O O . ASN A 1 85 ? 5.180 71.450 -73.743 1.00 45.78 85 ASN A O 1
ATOM 681 N N . ILE A 1 86 ? 3.717 71.899 -75.373 1.00 48.25 86 ILE A N 1
ATOM 682 C CA . ILE A 1 86 ? 2.902 70.695 -75.116 1.00 48.25 86 ILE A CA 1
ATOM 683 C C . ILE A 1 86 ? 3.653 69.405 -75.489 1.00 48.25 86 ILE A C 1
ATOM 685 O O . ILE A 1 86 ? 3.480 68.385 -74.814 1.00 48.25 86 ILE A O 1
ATOM 689 N N . ILE A 1 87 ? 4.508 69.445 -76.517 1.00 48.03 87 ILE A N 1
ATOM 690 C CA . ILE A 1 87 ? 5.373 68.314 -76.887 1.00 48.03 87 ILE A CA 1
ATOM 691 C C . ILE A 1 87 ? 6.442 68.124 -75.805 1.00 48.03 87 ILE A C 1
ATOM 693 O O . ILE A 1 87 ? 6.505 67.052 -75.201 1.00 48.03 87 ILE A O 1
ATOM 697 N N . THR A 1 88 ? 7.173 69.191 -75.457 1.00 51.88 88 THR A N 1
ATOM 698 C CA . THR A 1 88 ? 8.242 69.140 -74.447 1.00 51.88 88 THR A CA 1
ATOM 699 C C . THR A 1 88 ? 7.729 68.685 -73.080 1.00 51.88 88 THR A C 1
ATOM 701 O O . THR A 1 88 ? 8.375 67.874 -72.431 1.00 51.88 88 THR A O 1
ATOM 704 N N . VAL A 1 89 ? 6.546 69.121 -72.629 1.00 52.78 89 VAL A N 1
ATOM 705 C CA . VAL A 1 89 ? 5.981 68.677 -71.336 1.00 52.78 89 VAL A CA 1
ATOM 706 C C . VAL A 1 89 ? 5.565 67.199 -71.360 1.00 52.78 89 VAL A C 1
ATOM 708 O O . VAL A 1 89 ? 5.711 66.508 -70.350 1.00 52.78 89 VAL A O 1
ATOM 711 N N . LYS A 1 90 ? 5.093 66.666 -72.497 1.00 52.34 90 LYS A N 1
ATOM 712 C CA . LYS A 1 90 ? 4.800 65.227 -72.635 1.00 52.34 90 LYS A CA 1
ATOM 713 C C . LYS A 1 90 ? 6.065 64.375 -72.703 1.00 52.34 90 LYS A C 1
ATOM 715 O O . LYS A 1 90 ? 6.061 63.287 -72.126 1.00 52.34 90 LYS A O 1
ATOM 720 N N . GLU A 1 91 ? 7.116 64.849 -73.368 1.00 53.56 91 GLU A N 1
ATOM 721 C CA . GLU A 1 91 ? 8.420 64.176 -73.403 1.00 53.56 91 GLU A CA 1
ATOM 722 C C . GLU A 1 91 ? 9.101 64.233 -72.039 1.00 53.56 91 GLU A C 1
ATOM 724 O O . GLU A 1 91 ? 9.310 63.170 -71.464 1.00 53.56 91 GLU A O 1
ATOM 729 N N . MET A 1 92 ? 9.248 65.409 -71.419 1.00 53.28 92 MET A N 1
ATOM 730 C CA . MET A 1 92 ? 9.784 65.542 -70.056 1.00 53.28 92 MET A CA 1
ATOM 731 C C . MET A 1 92 ? 8.985 64.731 -69.023 1.00 53.28 92 MET A C 1
ATOM 733 O O . MET A 1 92 ? 9.561 64.208 -68.072 1.00 53.28 92 MET A O 1
ATOM 737 N N . SER A 1 93 ? 7.665 64.567 -69.189 1.00 55.19 93 SER A N 1
ATOM 738 C CA . SER A 1 93 ? 6.858 63.685 -68.329 1.00 55.19 93 SER A CA 1
ATOM 739 C C . SER A 1 93 ? 7.118 62.195 -68.593 1.00 55.19 93 SER A C 1
ATOM 741 O O . SER A 1 93 ? 7.131 61.397 -67.653 1.00 55.19 93 SER A O 1
ATOM 743 N N . ARG A 1 94 ? 7.358 61.795 -69.848 1.00 56.47 94 ARG A N 1
ATOM 744 C CA . ARG A 1 94 ? 7.773 60.428 -70.202 1.00 56.47 94 ARG A CA 1
ATOM 745 C C . ARG A 1 94 ? 9.176 60.124 -69.699 1.00 56.47 94 ARG A C 1
ATOM 747 O O . ARG A 1 94 ? 9.356 59.088 -69.071 1.00 56.47 94 ARG A O 1
ATOM 754 N N . GLU A 1 95 ? 10.121 61.026 -69.918 1.00 57.97 95 GLU A N 1
ATOM 755 C CA . GLU A 1 95 ? 11.502 60.935 -69.454 1.00 57.97 95 GLU A CA 1
ATOM 756 C C . GLU A 1 95 ? 11.560 60.928 -67.929 1.00 57.97 95 GLU A C 1
ATOM 758 O O . GLU A 1 95 ? 12.161 60.022 -67.375 1.00 57.97 95 GLU A O 1
ATOM 763 N N . SER A 1 96 ? 10.824 61.800 -67.228 1.00 57.25 96 SER A N 1
ATOM 764 C CA . SER A 1 96 ? 10.727 61.747 -65.757 1.00 57.25 96 SER A CA 1
ATOM 765 C C . SER A 1 96 ? 10.165 60.409 -65.263 1.00 57.25 96 SER A C 1
ATOM 767 O O . SER A 1 96 ? 10.649 59.858 -64.279 1.00 57.25 96 SER A O 1
ATOM 769 N N . ARG A 1 97 ? 9.156 59.837 -65.939 1.00 53.06 97 ARG A N 1
ATOM 770 C CA . ARG A 1 97 ? 8.595 58.523 -65.564 1.00 53.06 97 ARG A CA 1
ATOM 771 C C . ARG A 1 97 ? 9.545 57.368 -65.885 1.00 53.06 97 ARG A C 1
ATOM 773 O O . ARG A 1 97 ? 9.600 56.422 -65.103 1.00 53.06 97 ARG A O 1
ATOM 780 N N . LEU A 1 98 ? 10.295 57.451 -66.984 1.00 56.50 98 LEU A N 1
ATOM 781 C CA . LEU A 1 98 ? 11.358 56.505 -67.328 1.00 56.50 98 LEU A CA 1
ATOM 782 C C . LEU A 1 98 ? 12.507 56.595 -66.323 1.00 56.50 98 LEU A C 1
ATOM 784 O O . LEU A 1 98 ? 12.911 55.569 -65.803 1.00 56.50 98 LEU A O 1
ATOM 788 N N . GLN A 1 99 ? 12.942 57.799 -65.959 1.00 55.00 99 GLN A N 1
ATOM 789 C CA . GLN A 1 99 ? 14.012 58.053 -64.998 1.00 55.00 99 GLN A CA 1
ATOM 790 C C . GLN A 1 99 ? 13.616 57.619 -63.576 1.00 55.00 99 GLN A C 1
ATOM 792 O O . GLN A 1 99 ? 14.430 57.048 -62.863 1.00 55.00 99 GLN A O 1
ATOM 797 N N . ILE A 1 100 ? 12.344 57.765 -63.180 1.00 56.53 100 ILE A N 1
ATOM 798 C CA . ILE A 1 100 ? 11.805 57.177 -61.939 1.00 56.53 100 ILE A CA 1
ATOM 799 C C . ILE A 1 100 ? 11.838 55.637 -62.000 1.00 56.53 100 ILE A C 1
ATOM 801 O O . ILE A 1 100 ? 12.319 54.997 -61.064 1.00 56.53 100 ILE A O 1
ATOM 805 N N . LEU A 1 101 ? 11.382 55.023 -63.098 1.00 52.81 101 LEU A N 1
ATOM 806 C CA . LEU A 1 101 ? 11.464 53.566 -63.309 1.00 52.81 101 LEU A CA 1
ATOM 807 C C . LEU A 1 101 ? 12.916 53.053 -63.307 1.00 52.81 101 LEU A C 1
ATOM 809 O O . LEU A 1 101 ? 13.204 52.006 -62.728 1.00 52.81 101 LEU A O 1
ATOM 813 N N . GLU A 1 102 ? 13.830 53.808 -63.906 1.00 57.44 102 GLU A N 1
ATOM 814 C CA . GLU A 1 102 ? 15.253 53.503 -64.035 1.00 57.44 102 GLU A CA 1
ATOM 815 C C . GLU A 1 102 ? 16.013 53.725 -62.718 1.00 57.44 102 GLU A C 1
ATOM 817 O O . GLU A 1 102 ? 16.894 52.938 -62.394 1.00 57.44 102 GLU A O 1
ATOM 822 N N . CYS A 1 103 ? 15.611 54.690 -61.883 1.00 56.69 103 CYS A N 1
ATOM 823 C CA . CYS A 1 103 ? 16.103 54.838 -60.509 1.00 56.69 103 CYS A CA 1
ATOM 824 C C . CYS A 1 103 ? 15.572 53.748 -59.561 1.00 56.69 103 CYS A C 1
ATOM 826 O O . CYS A 1 103 ? 16.290 53.314 -58.658 1.00 56.69 103 CYS A O 1
ATOM 828 N N . HIS A 1 104 ? 14.335 53.273 -59.747 1.00 54.22 104 HIS A N 1
ATOM 829 C CA . HIS A 1 104 ? 13.786 52.186 -58.928 1.00 54.22 104 HIS A CA 1
ATOM 830 C C . HIS A 1 104 ? 14.263 50.792 -59.364 1.00 54.22 104 HIS A C 1
ATOM 832 O O . HIS A 1 104 ? 14.370 49.905 -58.517 1.00 54.22 104 HIS A O 1
ATOM 838 N N . SER A 1 105 ? 14.606 50.588 -60.639 1.00 60.75 105 SER A N 1
ATOM 839 C CA . SER A 1 105 ? 15.059 49.298 -61.184 1.00 60.75 105 SER A CA 1
ATOM 840 C C . SER A 1 105 ? 16.276 48.692 -60.440 1.00 60.75 105 SER A C 1
ATOM 842 O O . SER A 1 105 ? 16.174 47.545 -59.993 1.00 60.75 105 SER A O 1
ATOM 844 N N . PRO A 1 106 ? 17.375 49.429 -60.157 1.00 67.75 106 PRO A N 1
ATOM 845 C CA . PRO A 1 106 ? 18.475 48.950 -59.314 1.00 67.75 106 PRO A CA 1
ATOM 846 C C . PRO A 1 106 ? 18.056 48.597 -57.882 1.00 67.75 106 PRO A C 1
ATOM 848 O O . PRO A 1 106 ? 18.602 47.664 -57.295 1.00 67.75 106 PRO A O 1
ATOM 851 N N . SER A 1 107 ? 17.081 49.320 -57.318 1.00 71.00 107 SER A N 1
ATOM 852 C CA . SER A 1 107 ? 16.560 49.059 -55.970 1.00 71.00 107 SER A CA 1
ATOM 853 C C . SER A 1 107 ? 15.775 47.745 -55.926 1.00 71.00 107 SER A C 1
ATOM 855 O O . SER A 1 107 ? 16.048 46.893 -55.081 1.00 71.00 107 SER A O 1
ATOM 857 N N . PHE A 1 108 ? 14.876 47.525 -56.892 1.00 69.06 108 PHE A N 1
ATOM 858 C CA . PHE A 1 108 ? 14.151 46.261 -57.036 1.00 69.06 108 PHE A CA 1
ATOM 859 C C . PHE A 1 108 ? 15.083 45.086 -57.332 1.00 69.06 108 PHE A C 1
ATOM 861 O O . PHE A 1 108 ? 14.923 44.025 -56.733 1.00 69.06 108 PHE A O 1
ATOM 868 N N . LYS A 1 109 ? 16.100 45.274 -58.183 1.00 76.44 109 LYS A N 1
ATOM 869 C CA . LYS A 1 109 ? 17.109 44.241 -58.440 1.00 76.44 109 LYS A CA 1
ATOM 870 C C . LYS A 1 109 ? 17.850 43.849 -57.158 1.00 76.44 109 LYS A C 1
ATOM 872 O O . LYS A 1 109 ? 17.888 42.674 -56.823 1.00 76.44 109 LYS A O 1
ATOM 877 N N . LYS A 1 110 ? 18.316 44.827 -56.373 1.00 77.31 110 LYS A N 1
ATOM 878 C CA . LYS A 1 110 ? 18.972 44.573 -55.080 1.00 77.31 110 LYS A CA 1
ATOM 879 C C . LYS A 1 110 ? 18.057 43.861 -54.069 1.00 77.31 110 LYS A C 1
ATOM 881 O O . LYS A 1 110 ? 18.540 43.051 -53.284 1.00 77.31 110 LYS A O 1
ATOM 886 N N . GLN A 1 111 ? 16.751 44.145 -54.077 1.00 76.38 111 GLN A N 1
ATOM 887 C CA . GLN A 1 111 ? 15.773 43.433 -53.241 1.00 76.38 111 GLN A CA 1
ATOM 888 C C . GLN A 1 111 ? 15.555 41.981 -53.696 1.00 76.38 111 GLN A C 1
ATOM 890 O O . GLN A 1 111 ? 15.407 41.101 -52.852 1.00 76.38 111 GLN A O 1
ATOM 895 N N . LEU A 1 112 ? 15.563 41.719 -55.008 1.00 76.75 112 LEU A N 1
ATOM 896 C CA . LEU A 1 112 ? 15.507 40.360 -55.554 1.00 76.75 112 LEU A CA 1
ATOM 897 C C . LEU A 1 112 ? 16.779 39.568 -55.221 1.00 76.75 112 LEU A C 1
ATOM 899 O O . LEU A 1 112 ? 16.666 38.437 -54.755 1.00 76.75 112 LEU A O 1
ATOM 903 N N . ASP A 1 113 ? 17.958 40.180 -55.359 1.00 80.81 113 ASP A N 1
ATOM 904 C CA . ASP A 1 113 ? 19.247 39.563 -55.017 1.00 80.81 113 ASP A CA 1
ATOM 905 C C . ASP A 1 113 ? 19.335 39.215 -53.503 1.00 80.81 113 ASP A C 1
ATOM 907 O O . ASP A 1 113 ? 19.844 38.151 -53.133 1.00 80.81 113 ASP A O 1
ATOM 911 N N . ASP A 1 114 ? 18.790 40.061 -52.609 1.00 83.56 114 ASP A N 1
ATOM 912 C CA . ASP A 1 114 ? 18.670 39.774 -51.161 1.00 83.56 114 ASP A CA 1
ATOM 913 C C . ASP A 1 114 ? 17.682 38.633 -50.873 1.00 83.56 114 ASP A C 1
ATOM 915 O O . ASP A 1 114 ? 17.991 37.709 -50.114 1.00 83.56 114 ASP A O 1
ATOM 919 N N . LEU A 1 115 ? 16.504 38.656 -51.506 1.00 76.81 115 LEU A N 1
ATOM 920 C CA . LEU A 1 115 ? 15.500 37.599 -51.367 1.00 76.81 115 LEU A CA 1
ATOM 921 C C . LEU A 1 115 ? 16.022 36.248 -51.861 1.00 76.81 115 LEU A C 1
ATOM 923 O O . LEU A 1 115 ? 15.806 35.242 -51.182 1.00 76.81 115 LEU A O 1
ATOM 927 N N . GLU A 1 116 ? 16.737 36.211 -52.987 1.00 81.69 116 GLU A N 1
ATOM 928 C CA . GLU A 1 116 ? 17.362 34.992 -53.501 1.00 81.69 116 GLU A CA 1
ATOM 929 C C . GLU A 1 116 ? 18.455 34.486 -52.550 1.00 81.69 116 GLU A C 1
ATOM 931 O O . GLU A 1 116 ? 18.456 33.307 -52.191 1.00 81.69 116 GLU A O 1
ATOM 936 N N . SER A 1 117 ? 19.319 35.376 -52.052 1.00 82.56 117 SER A N 1
ATOM 937 C CA . SER A 1 117 ? 20.347 35.035 -51.058 1.00 82.56 117 SER A CA 1
ATOM 938 C C . SER A 1 117 ? 19.733 34.426 -49.790 1.00 82.56 117 SER A C 1
ATOM 940 O O . SER A 1 117 ? 20.183 33.387 -49.299 1.00 82.56 117 SER A O 1
ATOM 942 N N . ARG A 1 118 ? 18.643 35.012 -49.281 1.00 78.56 118 ARG A N 1
ATOM 943 C CA . ARG A 1 118 ? 17.907 34.505 -48.110 1.00 78.56 118 ARG A CA 1
ATOM 944 C C . ARG A 1 118 ? 17.200 33.178 -48.393 1.00 78.56 118 ARG A C 1
ATOM 946 O O . ARG A 1 118 ? 17.203 32.301 -47.528 1.00 78.56 118 ARG A O 1
ATOM 953 N N . LEU A 1 119 ? 16.649 32.995 -49.595 1.00 78.06 119 LEU A N 1
ATOM 954 C CA . LEU A 1 119 ? 16.078 31.723 -50.052 1.00 78.06 119 LEU A CA 1
ATOM 955 C C . LEU A 1 119 ? 17.135 30.617 -50.138 1.00 78.06 119 LEU A C 1
ATOM 957 O O . LEU A 1 119 ? 16.865 29.496 -49.706 1.00 78.06 119 LEU A O 1
ATOM 961 N N . GLN A 1 120 ? 18.338 30.918 -50.633 1.00 79.31 120 GLN A N 1
ATOM 962 C CA . GLN A 1 120 ? 19.446 29.962 -50.651 1.00 79.31 120 GLN A CA 1
ATOM 963 C C . GLN A 1 120 ? 19.875 29.575 -49.227 1.00 79.31 120 GLN A C 1
ATOM 965 O O . GLN A 1 120 ? 19.993 28.384 -48.945 1.00 79.31 120 GLN A O 1
ATOM 970 N N . ILE A 1 121 ? 20.005 30.532 -48.298 1.00 81.75 121 ILE A N 1
ATOM 971 C CA . ILE A 1 121 ? 20.319 30.246 -46.882 1.00 81.75 121 ILE A CA 1
ATOM 972 C C . ILE A 1 121 ? 19.245 29.344 -46.247 1.00 81.75 121 ILE A C 1
ATOM 974 O O . ILE A 1 121 ? 19.574 28.313 -45.657 1.00 81.75 121 ILE A O 1
ATOM 978 N N . LEU A 1 122 ? 17.958 29.664 -46.427 1.00 71.12 122 LEU A N 1
ATOM 979 C CA . LEU A 1 122 ? 16.838 28.834 -45.955 1.00 71.12 122 LEU A CA 1
ATOM 980 C C . LEU A 1 122 ? 16.871 27.416 -46.547 1.00 71.12 122 LEU A C 1
ATOM 982 O O . LEU A 1 122 ? 16.681 26.432 -45.827 1.00 71.12 122 LEU A O 1
ATOM 986 N N . LYS A 1 123 ? 17.164 27.295 -47.846 1.00 78.38 123 LYS A N 1
ATOM 987 C CA . LYS A 1 123 ? 17.285 26.010 -48.548 1.00 78.38 123 LYS A CA 1
ATOM 988 C C . LYS A 1 123 ? 18.492 25.194 -48.072 1.00 78.38 123 LYS A C 1
ATOM 990 O O . LYS A 1 123 ? 18.394 23.972 -48.019 1.00 78.38 123 LYS A O 1
ATOM 995 N N . CYS A 1 124 ? 19.586 25.842 -47.674 1.00 78.12 124 CYS A N 1
ATOM 996 C CA . CYS A 1 124 ? 20.748 25.199 -47.054 1.00 78.12 124 CYS A CA 1
ATOM 997 C C . CYS A 1 124 ? 20.481 24.758 -45.603 1.00 78.12 124 CYS A C 1
ATOM 999 O O . CYS A 1 124 ? 20.971 23.711 -45.185 1.00 78.12 124 CYS A O 1
ATOM 1001 N N . HIS A 1 125 ? 19.685 25.511 -44.837 1.00 80.25 125 HIS A N 1
ATOM 1002 C CA . HIS A 1 125 ? 19.353 25.171 -43.446 1.00 80.25 125 HIS A CA 1
ATOM 1003 C C . HIS A 1 125 ? 18.256 24.096 -43.330 1.00 80.25 125 HIS A C 1
ATOM 1005 O O . HIS A 1 125 ? 18.252 23.328 -42.370 1.00 80.25 125 HIS A O 1
ATOM 1011 N N . SER A 1 126 ? 17.347 23.987 -44.304 1.00 83.88 126 SER A N 1
ATOM 1012 C CA . SER A 1 126 ? 16.239 23.017 -44.268 1.00 83.88 126 SER A CA 1
ATOM 1013 C C . SER A 1 126 ? 16.686 21.542 -44.119 1.00 83.88 126 SER A C 1
ATOM 1015 O O . SER A 1 126 ? 16.137 20.860 -43.249 1.00 83.88 126 SER A O 1
ATOM 1017 N N . PRO A 1 127 ? 17.699 21.027 -44.853 1.00 84.06 127 PRO A N 1
ATOM 1018 C CA . PRO A 1 127 ? 18.232 19.678 -44.636 1.00 84.06 127 PRO A CA 1
ATOM 1019 C C . PRO A 1 127 ? 18.862 19.472 -43.254 1.00 84.06 127 PRO A C 1
ATOM 1021 O O . PRO A 1 127 ? 18.759 18.379 -42.701 1.00 84.06 127 PRO A O 1
ATOM 1024 N N . PHE A 1 128 ? 19.497 20.508 -42.692 1.00 84.94 128 PHE A N 1
ATOM 1025 C CA . PHE A 1 128 ? 20.091 20.451 -41.355 1.00 84.94 128 PHE A CA 1
ATOM 1026 C C . PHE A 1 128 ? 19.006 20.307 -40.282 1.00 84.94 128 PHE A C 1
ATOM 1028 O O . PHE A 1 128 ? 19.046 19.358 -39.505 1.00 84.94 128 PHE A O 1
ATOM 1035 N N . LEU A 1 129 ? 17.987 21.175 -40.313 1.00 83.56 129 LEU A N 1
ATOM 1036 C CA . LEU A 1 129 ? 16.849 21.126 -39.387 1.00 83.56 129 LEU A CA 1
ATOM 1037 C C . LEU A 1 129 ? 16.065 19.812 -39.499 1.00 83.56 129 LEU A C 1
ATOM 1039 O O . LEU A 1 129 ? 15.622 19.268 -38.491 1.00 83.56 129 LEU A O 1
ATOM 1043 N N . ARG A 1 130 ? 15.917 19.270 -40.717 1.00 87.50 130 ARG A N 1
ATOM 1044 C CA . ARG A 1 130 ? 15.285 17.960 -40.921 1.00 87.50 130 ARG A CA 1
ATOM 1045 C C . ARG A 1 130 ? 16.084 16.844 -40.250 1.00 87.50 130 ARG A C 1
ATOM 1047 O O . ARG A 1 130 ? 15.505 16.056 -39.515 1.00 87.50 130 ARG A O 1
ATOM 1054 N N . LYS A 1 131 ? 17.404 16.817 -40.455 1.00 90.62 131 LYS A N 1
ATOM 1055 C CA . LYS A 1 131 ? 18.286 15.834 -39.817 1.00 90.62 131 LYS A CA 1
ATOM 1056 C C . LYS A 1 131 ? 18.261 15.953 -38.289 1.00 90.62 131 LYS A C 1
ATOM 1058 O O . LYS A 1 131 ? 18.205 14.938 -37.608 1.00 90.62 131 LYS A O 1
ATOM 1063 N N . GLU A 1 132 ? 18.275 17.173 -37.755 1.00 89.00 132 GLU A N 1
ATOM 1064 C CA . GLU A 1 132 ? 18.179 17.419 -36.313 1.00 89.00 132 GLU A CA 1
ATOM 1065 C C . GLU A 1 132 ? 16.853 16.893 -35.736 1.00 89.00 132 GLU A C 1
ATOM 1067 O O . GLU A 1 132 ? 16.846 16.248 -34.689 1.00 89.00 132 GLU A O 1
ATOM 1072 N N . LEU A 1 133 ? 15.740 17.074 -36.456 1.00 91.38 133 LEU A N 1
ATOM 1073 C CA . LEU A 1 133 ? 14.435 16.528 -36.079 1.00 91.38 133 LEU A CA 1
ATOM 1074 C C . LEU A 1 133 ? 14.401 14.989 -36.140 1.00 91.38 133 LEU A C 1
ATOM 1076 O O . LEU A 1 133 ? 13.908 14.363 -35.198 1.00 91.38 133 LEU A O 1
ATOM 1080 N N . ASP A 1 134 ? 14.983 14.381 -37.179 1.00 92.38 134 ASP A N 1
ATOM 1081 C CA . ASP A 1 134 ? 15.134 12.922 -37.302 1.00 92.38 134 ASP A CA 1
ATOM 1082 C C . ASP A 1 134 ? 15.999 12.349 -36.146 1.00 92.38 134 ASP A C 1
ATOM 1084 O O . ASP A 1 134 ? 15.658 11.325 -35.541 1.00 92.38 134 ASP A O 1
ATOM 1088 N N . ASP A 1 135 ? 17.093 13.031 -35.778 1.00 91.88 135 ASP A N 1
ATOM 1089 C CA . ASP A 1 135 ? 17.986 12.660 -34.667 1.00 91.88 135 ASP A CA 1
ATOM 1090 C C . ASP A 1 135 ? 17.299 12.814 -33.288 1.00 91.88 135 ASP A C 1
ATOM 1092 O O . ASP A 1 135 ? 17.482 11.966 -32.399 1.00 91.88 135 ASP A O 1
ATOM 1096 N N . ILE A 1 136 ? 16.460 13.844 -33.103 1.00 91.50 136 ILE A N 1
ATOM 1097 C CA . ILE A 1 136 ? 15.612 14.033 -31.911 1.00 91.50 136 ILE A CA 1
ATOM 1098 C C . ILE A 1 136 ? 14.569 12.914 -31.807 1.00 91.50 136 ILE A C 1
ATOM 1100 O O . ILE A 1 136 ? 14.411 12.319 -30.735 1.00 91.50 136 ILE A O 1
ATOM 1104 N N . GLU A 1 137 ? 13.880 12.576 -32.899 1.00 93.25 137 GLU A N 1
ATOM 1105 C CA . GLU A 1 137 ? 12.882 11.504 -32.914 1.00 93.25 137 GLU A CA 1
ATOM 1106 C C . GLU A 1 137 ? 13.517 10.137 -32.615 1.00 93.25 137 GLU A C 1
ATOM 1108 O O . GLU A 1 137 ? 13.038 9.401 -31.742 1.00 93.25 137 GLU A O 1
ATOM 1113 N N . LEU A 1 138 ? 14.654 9.824 -33.238 1.00 93.56 138 LEU A N 1
ATOM 1114 C CA . LEU A 1 138 ? 15.420 8.613 -32.945 1.00 93.56 138 LEU A CA 1
ATOM 1115 C C . LEU A 1 138 ? 15.862 8.557 -31.472 1.00 93.56 138 LEU A C 1
ATOM 1117 O O . LEU A 1 138 ? 15.815 7.493 -30.842 1.00 93.56 138 LEU A O 1
ATOM 1121 N N . SER A 1 139 ? 16.269 9.691 -30.900 1.00 90.62 139 SER A N 1
ATOM 1122 C CA . SER A 1 139 ? 16.650 9.800 -29.486 1.00 90.62 139 SER A CA 1
ATOM 1123 C C . SER A 1 139 ? 15.455 9.598 -28.549 1.00 90.62 139 SER A C 1
ATOM 1125 O O . SER A 1 139 ? 15.565 8.846 -27.577 1.00 90.62 139 SER A O 1
ATOM 1127 N N . ARG A 1 140 ? 14.285 10.156 -28.885 1.00 93.56 140 ARG A N 1
ATOM 1128 C CA . ARG A 1 140 ? 13.006 9.924 -28.192 1.00 93.56 140 ARG A CA 1
ATOM 1129 C C . ARG A 1 140 ? 12.615 8.444 -28.209 1.00 93.56 140 ARG A C 1
ATOM 1131 O O . ARG A 1 140 ? 12.269 7.892 -27.166 1.00 93.56 140 ARG A O 1
ATOM 1138 N N . HIS A 1 141 ? 12.723 7.768 -29.354 1.00 93.50 141 HIS A N 1
ATOM 1139 C CA . HIS A 1 141 ? 12.446 6.330 -29.451 1.00 93.50 141 HIS A CA 1
ATOM 1140 C C . HIS A 1 141 ? 13.417 5.482 -28.618 1.00 93.50 141 HIS A C 1
ATOM 1142 O O . HIS A 1 141 ? 12.975 4.575 -27.906 1.00 93.50 141 HIS A O 1
ATOM 1148 N N . LYS A 1 142 ? 14.721 5.796 -28.642 1.00 93.25 142 LYS A N 1
ATOM 1149 C CA . LYS A 1 142 ? 15.728 5.139 -27.788 1.00 93.25 142 LYS A CA 1
ATOM 1150 C C . LYS A 1 142 ? 15.418 5.335 -26.302 1.00 93.25 142 LYS A C 1
ATOM 1152 O O . LYS A 1 142 ? 15.442 4.360 -25.552 1.00 93.25 142 LYS A O 1
ATOM 1157 N N . LEU A 1 143 ? 15.080 6.557 -25.882 1.00 91.94 143 LEU A N 1
ATOM 1158 C CA . LEU A 1 143 ? 14.729 6.864 -24.494 1.00 91.94 143 LEU A CA 1
ATOM 1159 C C . LEU A 1 143 ? 13.473 6.102 -24.047 1.00 91.94 143 LEU A C 1
ATOM 1161 O O . LEU A 1 143 ? 13.501 5.442 -23.012 1.00 91.94 143 LEU A O 1
ATOM 1165 N N . ASN A 1 144 ? 12.418 6.088 -24.865 1.00 92.31 144 ASN A N 1
ATOM 1166 C CA . ASN A 1 144 ? 11.195 5.327 -24.590 1.00 92.31 144 ASN A CA 1
ATOM 1167 C C . ASN A 1 144 ? 11.454 3.812 -24.481 1.00 92.31 144 ASN A C 1
ATOM 1169 O O . ASN A 1 144 ? 10.871 3.143 -23.628 1.00 92.31 144 ASN A O 1
ATOM 1173 N N . ALA A 1 145 ? 12.353 3.257 -25.301 1.00 91.69 145 ALA A N 1
ATOM 1174 C CA . ALA A 1 145 ? 12.762 1.856 -25.190 1.00 91.69 145 ALA A CA 1
ATOM 1175 C C . ALA A 1 145 ? 13.545 1.574 -23.892 1.00 91.69 145 ALA A C 1
ATOM 1177 O O . ALA A 1 145 ? 13.360 0.520 -23.279 1.00 91.69 145 ALA A O 1
ATOM 1178 N N . VAL A 1 146 ? 14.384 2.515 -23.440 1.00 91.81 146 VAL A N 1
ATOM 1179 C CA . VAL A 1 146 ? 15.082 2.432 -22.146 1.00 91.81 146 VAL A CA 1
ATOM 1180 C C . VAL A 1 146 ? 14.095 2.519 -20.978 1.00 91.81 146 VAL A C 1
ATOM 1182 O O . VAL A 1 146 ? 14.185 1.686 -20.079 1.00 91.81 146 VAL A O 1
ATOM 1185 N N . ILE A 1 147 ? 13.125 3.440 -21.012 1.00 89.44 147 ILE A N 1
ATOM 1186 C CA . ILE A 1 147 ? 12.077 3.578 -19.985 1.00 89.44 147 ILE A CA 1
ATOM 1187 C C . ILE A 1 147 ? 11.296 2.266 -19.841 1.00 89.44 147 ILE A C 1
ATOM 1189 O O . ILE A 1 147 ? 11.332 1.667 -18.768 1.00 89.44 147 ILE A O 1
ATOM 1193 N N . LYS A 1 148 ? 10.738 1.730 -20.937 1.00 90.62 148 LYS A N 1
ATOM 1194 C CA . LYS A 1 148 ? 10.016 0.439 -20.930 1.00 90.62 148 LYS A CA 1
ATOM 1195 C C . LYS A 1 148 ? 10.858 -0.719 -20.388 1.00 90.62 148 LYS A C 1
ATOM 1197 O O . LYS A 1 148 ? 10.341 -1.637 -19.749 1.00 90.62 148 LYS A O 1
ATOM 1202 N N . LYS A 1 149 ? 12.171 -0.704 -20.642 1.00 86.69 149 LYS A N 1
ATOM 1203 C CA . LYS A 1 149 ? 13.100 -1.707 -20.106 1.00 86.69 149 LYS A CA 1
ATOM 1204 C C . LYS A 1 149 ? 13.296 -1.547 -18.593 1.00 86.69 149 LYS A C 1
ATOM 1206 O O . LYS A 1 149 ? 13.336 -2.556 -17.894 1.00 86.69 149 LYS A O 1
ATOM 1211 N N . LEU A 1 150 ? 13.421 -0.315 -18.098 1.00 82.88 150 LEU A N 1
ATOM 1212 C CA . LEU A 1 150 ? 13.570 -0.006 -16.672 1.00 82.88 150 LEU A CA 1
ATOM 1213 C C . LEU A 1 150 ? 12.294 -0.314 -15.881 1.00 82.88 150 LEU A C 1
ATOM 1215 O O . LEU A 1 150 ? 12.390 -0.941 -14.831 1.00 82.88 150 LEU A O 1
ATOM 1219 N N . GLU A 1 151 ? 11.119 0.031 -16.410 1.00 84.25 151 GLU A N 1
ATOM 1220 C CA . GLU A 1 151 ? 9.815 -0.352 -15.845 1.00 84.25 151 GLU A CA 1
ATOM 1221 C C . GLU A 1 151 ? 9.718 -1.874 -15.709 1.00 84.25 151 GLU A C 1
ATOM 1223 O O . GLU A 1 151 ? 9.529 -2.391 -14.611 1.00 84.25 151 GLU A O 1
ATOM 1228 N N . LYS A 1 152 ? 10.020 -2.610 -16.787 1.00 82.00 152 LYS A N 1
ATOM 1229 C CA . LYS A 1 152 ? 10.048 -4.078 -16.763 1.00 82.00 152 LYS A CA 1
ATOM 1230 C C . LYS A 1 152 ? 11.043 -4.660 -15.750 1.00 82.00 152 LYS A C 1
ATOM 1232 O O . LYS A 1 152 ? 10.794 -5.751 -15.248 1.00 82.00 152 LYS A O 1
ATOM 1237 N N . TYR A 1 153 ? 12.163 -3.999 -15.448 1.00 79.81 153 TYR A N 1
ATOM 1238 C CA . TYR A 1 153 ? 13.052 -4.441 -14.362 1.00 79.81 153 TYR A CA 1
ATOM 1239 C C . TYR A 1 153 ? 12.459 -4.139 -12.982 1.00 79.81 153 TYR A C 1
ATOM 1241 O O . TYR A 1 153 ? 12.396 -5.041 -12.151 1.00 79.81 153 TYR A O 1
ATOM 1249 N N . ARG A 1 154 ? 11.973 -2.914 -12.762 1.00 80.19 154 ARG A N 1
ATOM 1250 C CA . ARG A 1 154 ? 11.349 -2.470 -11.507 1.00 80.19 154 ARG A CA 1
ATOM 1251 C C . ARG A 1 154 ? 10.173 -3.368 -11.110 1.00 80.19 154 ARG A C 1
ATOM 1253 O O . ARG A 1 154 ? 10.096 -3.825 -9.974 1.00 80.19 154 ARG A O 1
ATOM 1260 N N . ASP A 1 155 ? 9.289 -3.673 -12.054 1.00 77.81 155 ASP A N 1
ATOM 1261 C CA . ASP A 1 155 ? 8.083 -4.463 -11.791 1.00 77.81 155 ASP A CA 1
ATOM 1262 C C . ASP A 1 155 ? 8.436 -5.927 -11.451 1.00 77.81 155 ASP A C 1
ATOM 1264 O O . ASP A 1 155 ? 7.790 -6.559 -10.612 1.00 77.81 155 ASP A O 1
ATOM 1268 N N . ARG A 1 156 ? 9.534 -6.452 -12.021 1.00 77.00 156 ARG A N 1
ATOM 1269 C CA . ARG A 1 156 ? 10.115 -7.750 -11.632 1.00 77.00 156 ARG A CA 1
ATOM 1270 C C . ARG A 1 156 ? 10.729 -7.718 -10.234 1.00 77.00 156 ARG A C 1
ATOM 1272 O O . ARG A 1 156 ? 10.530 -8.666 -9.476 1.00 77.00 156 ARG A O 1
ATOM 1279 N N . GLU A 1 157 ? 11.454 -6.656 -9.879 1.00 77.62 157 GLU A N 1
ATOM 1280 C CA . GLU A 1 157 ? 12.013 -6.485 -8.530 1.00 77.62 157 GLU A CA 1
ATOM 1281 C C . GLU A 1 157 ? 10.899 -6.442 -7.474 1.00 77.62 157 GLU A C 1
ATOM 1283 O O . GLU A 1 157 ? 10.971 -7.171 -6.481 1.00 77.62 157 GLU A O 1
ATOM 1288 N N . TYR A 1 158 ? 9.822 -5.688 -7.724 1.00 82.19 158 TYR A N 1
ATOM 1289 C CA . TYR A 1 158 ? 8.656 -5.643 -6.838 1.00 82.19 158 TYR A CA 1
ATOM 1290 C C . TYR A 1 158 ? 7.917 -6.987 -6.750 1.00 82.19 158 TYR A C 1
ATOM 1292 O O . TYR A 1 158 ? 7.558 -7.394 -5.645 1.00 82.19 158 TYR A O 1
ATOM 1300 N N . ALA A 1 159 ? 7.754 -7.731 -7.852 1.00 81.44 159 ALA A N 1
ATOM 1301 C CA . ALA A 1 159 ? 7.211 -9.095 -7.807 1.00 81.44 159 ALA A CA 1
ATOM 1302 C C . ALA A 1 159 ? 8.091 -10.039 -6.955 1.00 81.44 159 ALA A C 1
ATOM 1304 O O . ALA A 1 159 ? 7.580 -10.843 -6.170 1.00 81.44 159 ALA A O 1
ATOM 1305 N N . GLY A 1 160 ? 9.419 -9.890 -7.028 1.00 79.62 160 GLY A N 1
ATOM 1306 C CA . GLY A 1 160 ? 10.360 -10.540 -6.109 1.00 79.62 160 GLY A CA 1
ATOM 1307 C C . GLY A 1 160 ? 10.135 -10.139 -4.642 1.00 79.62 160 GLY A C 1
ATOM 1308 O O . GLY A 1 160 ? 10.168 -10.997 -3.757 1.00 79.62 160 GLY A O 1
ATOM 1309 N N . GLY A 1 161 ? 9.825 -8.864 -4.386 1.00 82.88 161 GLY A N 1
ATOM 1310 C CA . GLY A 1 161 ? 9.425 -8.338 -3.077 1.00 82.88 161 GLY A CA 1
ATOM 1311 C C . GLY A 1 161 ? 8.186 -9.031 -2.490 1.00 82.88 161 GLY A C 1
ATOM 1312 O O . GLY A 1 161 ? 8.195 -9.403 -1.312 1.00 82.88 161 GLY A O 1
ATOM 1313 N N . VAL A 1 162 ? 7.159 -9.304 -3.305 1.00 86.94 162 VAL A N 1
ATOM 1314 C CA . VAL A 1 162 ? 5.949 -10.045 -2.880 1.00 86.94 162 VAL A CA 1
ATOM 1315 C C . VAL A 1 162 ? 6.295 -11.482 -2.451 1.00 86.94 162 VAL A C 1
ATOM 1317 O O . VAL A 1 162 ? 5.885 -11.938 -1.379 1.00 86.94 162 VAL A O 1
ATOM 1320 N N . VAL A 1 163 ? 7.154 -12.184 -3.199 1.00 85.12 163 VAL A N 1
ATOM 1321 C CA . VAL A 1 163 ? 7.672 -13.508 -2.785 1.00 85.12 163 VAL A CA 1
ATOM 1322 C C . VAL A 1 163 ? 8.451 -13.418 -1.468 1.00 85.12 163 VAL A C 1
ATOM 1324 O O . VAL A 1 163 ? 8.327 -14.290 -0.598 1.00 85.12 163 VAL A O 1
ATOM 1327 N N . CYS A 1 164 ? 9.244 -12.359 -1.289 1.00 85.25 164 CYS A N 1
ATOM 1328 C CA . CYS A 1 164 ? 9.979 -12.099 -0.053 1.00 85.25 164 CYS A CA 1
ATOM 1329 C C . CYS A 1 164 ? 9.044 -11.869 1.149 1.00 85.25 164 CYS A C 1
ATOM 1331 O O . CYS A 1 164 ? 9.356 -12.370 2.235 1.00 85.25 164 CYS A O 1
ATOM 1333 N N . ILE A 1 165 ? 7.886 -11.210 0.975 1.00 88.62 165 ILE A N 1
ATOM 1334 C CA . ILE A 1 165 ? 6.835 -11.114 2.010 1.00 88.62 165 ILE A CA 1
ATOM 1335 C C . ILE A 1 165 ? 6.398 -12.515 2.448 1.00 88.62 165 ILE A C 1
ATOM 1337 O O . ILE A 1 165 ? 6.540 -12.865 3.623 1.00 88.62 165 ILE A O 1
ATOM 1341 N N . ARG A 1 166 ? 5.926 -13.357 1.519 1.00 87.94 166 ARG A N 1
ATOM 1342 C CA . ARG A 1 166 ? 5.386 -14.682 1.874 1.00 87.94 166 ARG A CA 1
ATOM 1343 C C . ARG A 1 166 ? 6.446 -15.605 2.479 1.00 87.94 166 ARG A C 1
ATOM 1345 O O . ARG A 1 166 ? 6.176 -16.316 3.445 1.00 87.94 166 ARG A O 1
ATOM 1352 N N . ASN A 1 167 ? 7.690 -15.530 2.007 1.00 86.94 167 ASN A N 1
ATOM 1353 C CA . ASN A 1 167 ? 8.813 -16.250 2.617 1.00 86.94 167 ASN A CA 1
ATOM 1354 C C . ASN A 1 167 ? 9.188 -15.731 4.017 1.00 86.94 167 ASN A C 1
ATOM 1356 O O . ASN A 1 167 ? 9.698 -16.504 4.835 1.00 86.94 167 ASN A O 1
ATOM 1360 N N . ARG A 1 168 ? 8.936 -14.452 4.324 1.00 88.06 168 ARG A N 1
ATOM 1361 C CA . ARG A 1 168 ? 9.079 -13.893 5.675 1.00 88.06 168 ARG A CA 1
ATOM 1362 C C . ARG A 1 168 ? 7.946 -14.361 6.592 1.00 88.06 168 ARG A C 1
ATOM 1364 O O . ARG A 1 168 ? 8.250 -14.796 7.699 1.00 88.06 168 ARG A O 1
ATOM 1371 N N . LEU A 1 169 ? 6.694 -14.381 6.121 1.00 91.19 169 LEU A N 1
ATOM 1372 C CA . LEU A 1 169 ? 5.558 -14.966 6.855 1.00 91.19 169 LEU A CA 1
ATOM 1373 C C . LEU A 1 169 ? 5.814 -16.443 7.195 1.00 91.19 169 LEU A C 1
ATOM 1375 O O . LEU A 1 169 ? 5.690 -16.833 8.355 1.00 91.19 169 LEU A O 1
ATOM 1379 N N . ALA A 1 170 ? 6.292 -17.238 6.230 1.00 90.00 170 ALA A N 1
ATOM 1380 C CA . ALA A 1 170 ? 6.650 -18.642 6.448 1.00 90.00 170 ALA A CA 1
ATOM 1381 C C . ALA A 1 170 ? 7.687 -18.821 7.571 1.00 90.00 170 ALA A C 1
ATOM 1383 O O . ALA A 1 170 ? 7.503 -19.647 8.460 1.00 90.00 170 ALA A O 1
ATOM 1384 N N . LYS A 1 171 ? 8.742 -17.993 7.593 1.00 89.81 171 LYS A N 1
ATOM 1385 C CA . LYS A 1 171 ? 9.744 -17.975 8.679 1.00 89.81 171 LYS A CA 1
ATOM 1386 C C . LYS A 1 171 ? 9.188 -17.506 10.032 1.00 89.81 171 LYS A C 1
ATOM 1388 O O . LYS A 1 171 ? 9.835 -17.732 11.050 1.00 89.81 171 LYS A O 1
ATOM 1393 N N . MET A 1 172 ? 8.056 -16.802 10.058 1.00 89.81 172 MET A N 1
ATOM 1394 C CA . MET A 1 172 ? 7.459 -16.259 11.283 1.00 89.81 172 MET A CA 1
ATOM 1395 C C . MET A 1 172 ? 6.420 -17.195 11.919 1.00 89.81 172 MET A C 1
ATOM 1397 O O . MET A 1 172 ? 6.256 -17.116 13.141 1.00 89.81 172 MET A O 1
ATOM 1401 N N . PHE A 1 173 ? 5.764 -18.058 11.130 1.00 90.69 173 PHE A N 1
ATOM 1402 C CA . PHE A 1 173 ? 4.596 -18.848 11.560 1.00 90.69 173 PHE A CA 1
ATOM 1403 C C . PHE A 1 173 ? 4.679 -20.366 11.368 1.00 90.69 173 PHE A C 1
ATOM 1405 O O . PHE A 1 173 ? 3.866 -21.072 11.976 1.00 90.69 173 PHE A O 1
ATOM 1412 N N . LEU A 1 174 ? 5.635 -20.859 10.574 1.00 90.00 174 LEU A N 1
ATOM 1413 C CA . LEU A 1 174 ? 5.876 -22.288 10.355 1.00 90.00 174 LEU A CA 1
ATOM 1414 C C . LEU A 1 174 ? 7.143 -22.755 11.082 1.00 90.00 174 LEU A C 1
ATOM 1416 O O . LEU A 1 174 ? 8.072 -21.971 11.299 1.00 90.00 174 LEU A O 1
ATOM 1420 N N . SER A 1 175 ? 7.213 -24.047 11.404 1.00 90.25 175 SER A N 1
ATOM 1421 C CA . SER A 1 175 ? 8.461 -24.677 11.845 1.00 90.25 175 SER A CA 1
ATOM 1422 C C . SER A 1 175 ? 9.488 -24.750 10.704 1.00 90.25 175 SER A C 1
ATOM 1424 O O . SER A 1 175 ? 9.147 -24.642 9.521 1.00 90.25 175 SER A O 1
ATOM 1426 N N . SER A 1 176 ? 10.764 -24.969 11.037 1.00 88.81 176 SER A N 1
ATOM 1427 C CA . SER A 1 176 ? 11.820 -25.154 10.029 1.00 88.81 176 SER A CA 1
ATOM 1428 C C . SER A 1 176 ? 11.525 -26.321 9.077 1.00 88.81 176 SER A C 1
ATOM 1430 O O . SER A 1 176 ? 11.779 -26.192 7.882 1.00 88.81 176 SER A O 1
ATOM 1432 N N . ALA A 1 177 ? 10.948 -27.416 9.588 1.00 88.75 177 ALA A N 1
ATOM 1433 C CA . ALA A 1 177 ? 10.559 -28.584 8.797 1.00 88.75 177 ALA A CA 1
ATOM 1434 C C . ALA A 1 177 ? 9.389 -28.262 7.851 1.00 88.75 177 ALA A C 1
ATOM 1436 O O . ALA A 1 177 ? 9.519 -28.425 6.641 1.00 88.75 177 ALA A O 1
ATOM 1437 N N . GLN A 1 178 ? 8.305 -27.678 8.376 1.00 89.06 178 GLN A N 1
ATOM 1438 C CA . GLN A 1 178 ? 7.148 -27.247 7.580 1.00 89.06 178 GLN A CA 1
ATOM 1439 C C . GLN A 1 178 ? 7.544 -26.265 6.467 1.00 89.06 178 GLN A C 1
ATOM 1441 O O . GLN A 1 178 ? 7.077 -26.371 5.338 1.00 89.06 178 GLN A O 1
ATOM 1446 N N . ASN A 1 179 ? 8.443 -25.317 6.751 1.00 87.25 179 ASN A N 1
ATOM 1447 C CA . ASN A 1 179 ? 8.934 -24.358 5.758 1.00 87.25 179 ASN A CA 1
ATOM 1448 C C . ASN A 1 179 ? 9.883 -25.001 4.723 1.00 87.25 179 ASN A C 1
ATOM 1450 O O . ASN A 1 179 ? 9.991 -24.500 3.604 1.00 87.25 179 ASN A O 1
ATOM 1454 N N . ALA A 1 180 ? 10.574 -26.093 5.067 1.00 84.88 180 ALA A N 1
ATOM 1455 C CA . ALA A 1 180 ? 11.369 -26.868 4.115 1.00 84.88 180 ALA A CA 1
ATOM 1456 C C . ALA A 1 180 ? 10.462 -27.671 3.165 1.00 84.88 180 ALA A C 1
ATOM 1458 O O . ALA A 1 180 ? 10.586 -27.517 1.951 1.00 84.88 180 ALA A O 1
ATOM 1459 N N . GLN A 1 181 ? 9.492 -28.413 3.708 1.00 83.50 181 GLN A N 1
ATOM 1460 C CA . GLN A 1 181 ? 8.463 -29.147 2.957 1.00 83.50 181 GLN A CA 1
ATOM 1461 C C . GLN A 1 181 ? 7.672 -28.214 2.029 1.00 83.50 181 GLN A C 1
ATOM 1463 O O . GLN A 1 181 ? 7.594 -28.455 0.825 1.00 83.50 181 GLN A O 1
ATOM 1468 N N . ARG A 1 182 ? 7.203 -27.068 2.551 1.00 84.62 182 ARG A N 1
ATOM 1469 C CA . ARG A 1 182 ? 6.545 -26.008 1.769 1.00 84.62 182 ARG A CA 1
ATOM 1470 C C . ARG A 1 182 ? 7.358 -25.609 0.535 1.00 84.62 182 ARG A C 1
ATOM 1472 O O . ARG A 1 182 ? 6.780 -25.423 -0.524 1.00 84.62 182 ARG A O 1
ATOM 1479 N N . LYS A 1 183 ? 8.682 -25.461 0.653 1.00 81.44 183 LYS A N 1
ATOM 1480 C CA . LYS A 1 183 ? 9.563 -25.067 -0.466 1.00 81.44 183 LYS A CA 1
ATOM 1481 C C . LYS A 1 183 ? 9.860 -26.188 -1.460 1.00 81.44 183 LYS A C 1
ATOM 1483 O O . LYS A 1 183 ? 10.303 -25.887 -2.564 1.00 81.44 183 LYS A O 1
ATOM 1488 N N . GLN A 1 184 ? 9.699 -27.445 -1.056 1.00 78.50 184 GLN A N 1
ATOM 1489 C CA . GLN A 1 184 ? 9.844 -28.601 -1.940 1.00 78.50 184 GLN A CA 1
ATOM 1490 C C . GLN A 1 184 ? 8.567 -28.826 -2.756 1.00 78.50 184 GLN A C 1
ATOM 1492 O O . GLN A 1 184 ? 8.658 -29.105 -3.947 1.00 78.50 184 GLN A O 1
ATOM 1497 N N . GLN A 1 185 ? 7.396 -28.665 -2.128 1.00 72.12 185 GLN A N 1
ATOM 1498 C CA . GLN A 1 185 ? 6.095 -28.903 -2.757 1.00 72.12 185 GLN A CA 1
ATOM 1499 C C . GLN A 1 185 ? 5.530 -27.658 -3.470 1.00 72.12 185 GLN A C 1
ATOM 1501 O O . GLN A 1 185 ? 5.202 -27.730 -4.653 1.00 72.12 185 GLN A O 1
ATOM 1506 N N . ILE A 1 186 ? 5.475 -26.489 -2.809 1.00 68.94 186 ILE A N 1
ATOM 1507 C CA . ILE A 1 186 ? 5.121 -25.234 -3.489 1.00 68.94 186 ILE A CA 1
ATOM 1508 C C . ILE A 1 186 ? 6.343 -24.717 -4.235 1.00 68.94 186 ILE A C 1
ATOM 1510 O O . ILE A 1 186 ? 7.249 -24.098 -3.668 1.00 68.94 186 ILE A O 1
ATOM 1514 N N . ALA A 1 187 ? 6.282 -24.842 -5.551 1.00 61.81 187 ALA A N 1
ATOM 1515 C CA . ALA A 1 187 ? 7.061 -24.013 -6.442 1.00 61.81 187 ALA A CA 1
ATOM 1516 C C . ALA A 1 187 ? 6.192 -22.817 -6.882 1.00 61.81 187 ALA A C 1
ATOM 1518 O O . ALA A 1 187 ? 5.091 -23.017 -7.389 1.00 61.81 187 ALA A O 1
ATOM 1519 N N . ASN A 1 188 ? 6.678 -21.582 -6.673 1.00 66.69 188 ASN A N 1
ATOM 1520 C CA . ASN A 1 188 ? 5.955 -20.323 -6.963 1.00 66.69 188 ASN A CA 1
ATOM 1521 C C . ASN A 1 188 ? 5.303 -20.313 -8.369 1.00 66.69 188 ASN A C 1
ATOM 1523 O O . ASN A 1 188 ? 5.766 -21.054 -9.241 1.00 66.69 188 ASN A O 1
ATOM 1527 N N . PRO A 1 189 ? 4.322 -19.441 -8.655 1.00 65.38 189 PRO A N 1
ATOM 1528 C CA . PRO A 1 189 ? 3.838 -19.241 -10.021 1.00 65.38 189 PRO A CA 1
ATOM 1529 C C . PRO A 1 189 ? 4.986 -19.007 -11.022 1.00 65.38 189 PRO A C 1
ATOM 1531 O O . PRO A 1 189 ? 6.020 -18.427 -10.674 1.00 65.38 189 PRO A O 1
ATOM 1534 N N . ILE A 1 190 ? 4.878 -19.564 -12.233 1.00 60.34 190 ILE A N 1
ATOM 1535 C CA . ILE A 1 190 ? 6.010 -19.693 -13.178 1.00 60.34 190 ILE A CA 1
ATOM 1536 C C . ILE A 1 190 ? 6.525 -18.316 -13.627 1.00 60.34 190 ILE A C 1
ATOM 1538 O O . ILE A 1 190 ? 7.733 -18.075 -13.636 1.00 60.34 190 ILE A O 1
ATOM 1542 N N . ASP A 1 191 ? 5.600 -17.408 -13.914 1.00 60.25 191 ASP A N 1
ATOM 1543 C CA . ASP A 1 191 ? 5.788 -15.978 -14.180 1.00 60.25 191 ASP A CA 1
ATOM 1544 C C . ASP A 1 191 ? 6.515 -15.236 -13.044 1.00 60.25 191 ASP A C 1
ATOM 1546 O O . ASP A 1 191 ? 7.260 -14.283 -13.290 1.00 60.25 191 ASP A O 1
ATOM 1550 N N . VAL A 1 192 ? 6.369 -15.718 -11.808 1.00 63.16 192 VAL A N 1
ATOM 1551 C CA . VAL A 1 192 ? 7.035 -15.177 -10.620 1.00 63.16 192 VAL A CA 1
ATOM 1552 C C . VAL A 1 192 ? 8.408 -15.820 -1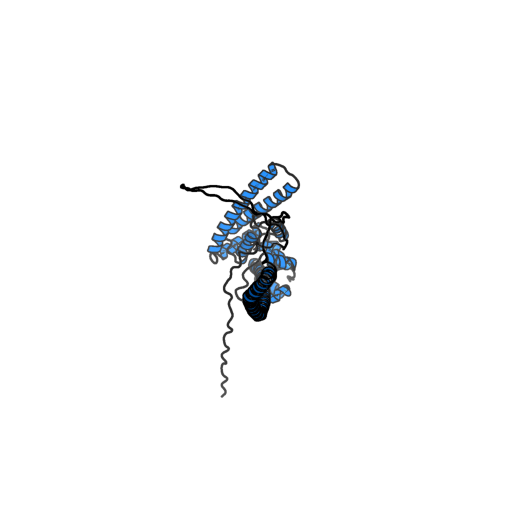0.376 1.00 63.16 192 VAL A C 1
ATOM 1554 O O . VAL A 1 192 ? 9.332 -15.123 -9.953 1.00 63.16 192 VAL A O 1
ATOM 1557 N N . ARG A 1 193 ? 8.610 -17.117 -10.680 1.00 61.78 193 ARG A N 1
ATOM 1558 C CA . ARG A 1 193 ? 9.913 -17.811 -10.499 1.00 61.78 193 ARG A CA 1
ATOM 1559 C C . ARG A 1 193 ? 11.058 -17.113 -11.222 1.00 61.78 193 ARG A C 1
ATOM 1561 O O . ARG A 1 193 ? 12.137 -16.983 -10.649 1.00 61.78 193 ARG A O 1
ATOM 1568 N N . VAL A 1 194 ? 10.810 -16.636 -12.443 1.00 58.91 194 VAL A N 1
ATOM 1569 C CA . VAL A 1 194 ? 11.804 -15.930 -13.273 1.00 58.91 194 VAL A CA 1
ATOM 1570 C C . VAL A 1 194 ? 12.373 -14.697 -12.553 1.00 58.91 194 VAL A C 1
ATOM 1572 O O . VAL A 1 194 ? 13.525 -14.337 -12.771 1.00 58.91 194 VAL A O 1
ATOM 1575 N N . ASN A 1 195 ? 11.610 -14.099 -11.634 1.00 59.22 195 ASN A N 1
ATOM 1576 C CA . ASN A 1 195 ? 11.990 -12.891 -10.896 1.00 59.22 195 ASN A CA 1
ATOM 1577 C C . ASN A 1 195 ? 12.720 -13.196 -9.569 1.00 59.22 195 ASN A C 1
ATOM 1579 O O . ASN A 1 195 ? 13.221 -12.287 -8.910 1.00 59.22 195 ASN A O 1
ATOM 1583 N N . VAL A 1 196 ? 12.795 -14.470 -9.161 1.00 56.81 196 VAL A N 1
ATOM 1584 C CA . VAL A 1 196 ? 13.460 -14.907 -7.917 1.00 56.81 196 VAL A CA 1
ATOM 1585 C C . VAL A 1 196 ? 14.932 -15.276 -8.151 1.00 56.81 196 VAL A C 1
ATOM 1587 O O . VAL A 1 196 ? 15.740 -15.174 -7.231 1.00 56.81 196 VAL A O 1
ATOM 1590 N N . CYS A 1 197 ? 15.310 -15.677 -9.369 1.00 48.66 197 CYS A N 1
ATOM 1591 C CA . CYS A 1 197 ? 16.667 -16.152 -9.668 1.00 48.66 197 CYS A CA 1
ATOM 1592 C C . CYS A 1 197 ? 17.745 -15.049 -9.689 1.00 48.66 197 CYS A C 1
ATOM 1594 O O . CYS A 1 197 ? 18.897 -15.339 -9.378 1.00 48.66 197 CYS A O 1
ATOM 1596 N N . ASP A 1 198 ? 17.385 -13.798 -9.995 1.00 47.75 198 ASP A N 1
ATOM 1597 C CA . ASP A 1 198 ? 18.329 -12.675 -10.161 1.00 47.75 198 ASP A CA 1
ATOM 1598 C C . ASP A 1 198 ? 18.580 -11.863 -8.864 1.00 47.75 198 ASP A C 1
ATOM 1600 O O . ASP A 1 198 ? 19.078 -10.734 -8.915 1.00 47.75 198 ASP A O 1
ATOM 1604 N N . GLN A 1 199 ? 18.231 -12.394 -7.682 1.00 50.66 199 GLN A N 1
ATOM 1605 C CA . GLN A 1 199 ? 18.230 -11.635 -6.420 1.00 50.66 199 GLN A CA 1
ATOM 1606 C C . GLN A 1 199 ? 19.627 -11.232 -5.902 1.00 50.66 199 GLN A C 1
ATOM 1608 O O . GLN A 1 199 ? 20.195 -11.821 -4.981 1.00 50.66 199 GLN A O 1
ATOM 1613 N N . ASN A 1 200 ? 20.121 -10.106 -6.419 1.00 45.66 200 ASN A N 1
ATOM 1614 C CA . ASN A 1 200 ? 20.979 -9.192 -5.671 1.00 45.66 200 ASN A CA 1
ATOM 1615 C C . ASN A 1 200 ? 20.253 -8.654 -4.424 1.00 45.66 200 ASN A C 1
ATOM 1617 O O . ASN A 1 200 ? 19.025 -8.663 -4.329 1.00 45.66 200 ASN A O 1
ATOM 1621 N N . ALA A 1 201 ? 21.022 -8.077 -3.497 1.00 45.50 201 ALA A N 1
ATOM 1622 C CA . ALA A 1 201 ? 20.551 -7.446 -2.258 1.00 45.50 201 ALA A CA 1
ATOM 1623 C C . ALA A 1 201 ? 19.751 -6.126 -2.455 1.00 45.50 201 ALA A C 1
ATOM 1625 O O . ALA A 1 201 ? 19.862 -5.208 -1.642 1.00 45.50 201 ALA A O 1
ATOM 1626 N N . LEU A 1 202 ? 18.974 -6.022 -3.538 1.00 43.31 202 LEU A N 1
ATOM 1627 C CA . LEU A 1 202 ? 18.119 -4.886 -3.901 1.00 43.31 202 LEU A CA 1
ATOM 1628 C C . LEU A 1 202 ? 16.622 -5.254 -3.968 1.00 43.31 202 LEU A C 1
ATOM 1630 O O . LEU A 1 202 ? 15.793 -4.361 -3.860 1.00 43.31 202 LEU A O 1
ATOM 1634 N N . ALA A 1 203 ? 16.261 -6.544 -4.033 1.00 51.88 203 ALA A N 1
ATOM 1635 C CA . ALA A 1 203 ? 14.872 -7.035 -4.087 1.00 51.88 203 ALA A CA 1
ATOM 1636 C C . ALA A 1 203 ? 14.114 -6.952 -2.731 1.00 51.88 203 ALA A C 1
ATOM 1638 O O . ALA A 1 203 ? 13.479 -7.916 -2.295 1.00 51.88 203 ALA A O 1
ATOM 1639 N N . TYR A 1 204 ? 14.242 -5.822 -2.025 1.00 61.06 204 TYR A N 1
ATOM 1640 C CA . TYR A 1 204 ? 13.756 -5.597 -0.651 1.00 61.06 204 TYR A CA 1
ATOM 1641 C C . TYR A 1 204 ? 12.709 -4.483 -0.515 1.00 61.06 204 TYR A C 1
ATOM 1643 O O . TYR A 1 204 ? 12.264 -4.200 0.602 1.00 61.06 204 TYR A O 1
ATOM 1651 N N . ASP A 1 205 ? 12.345 -3.834 -1.617 1.00 75.69 205 ASP A N 1
ATOM 1652 C CA . ASP A 1 205 ? 11.278 -2.841 -1.637 1.00 75.69 205 ASP A CA 1
ATOM 1653 C C . ASP A 1 205 ? 9.976 -3.505 -2.097 1.00 75.69 205 ASP A C 1
ATOM 1655 O O . ASP A 1 205 ? 9.964 -4.361 -2.983 1.00 75.69 205 ASP A O 1
ATOM 1659 N N . VAL A 1 206 ? 8.877 -3.136 -1.443 1.00 85.81 206 VAL A N 1
ATOM 1660 C CA . VAL A 1 206 ? 7.529 -3.634 -1.730 1.00 85.81 206 VAL A CA 1
ATOM 1661 C C . VAL A 1 206 ? 6.686 -2.493 -2.274 1.00 85.81 206 VAL A C 1
ATOM 1663 O O . VAL A 1 206 ? 6.846 -1.345 -1.867 1.00 85.81 206 VAL A O 1
ATOM 1666 N N . ASN A 1 207 ? 5.793 -2.806 -3.205 1.00 91.50 207 ASN A N 1
ATOM 1667 C CA . ASN A 1 207 ? 4.942 -1.829 -3.868 1.00 91.50 207 ASN A CA 1
ATOM 1668 C C . ASN A 1 207 ? 3.488 -2.305 -3.818 1.00 91.50 207 ASN A C 1
ATOM 1670 O O . ASN A 1 207 ? 3.210 -3.466 -4.132 1.00 91.50 207 ASN A O 1
ATOM 1674 N N . LEU A 1 208 ? 2.575 -1.413 -3.423 1.00 94.25 208 LEU A N 1
ATOM 1675 C CA . LEU A 1 208 ? 1.162 -1.745 -3.251 1.00 94.25 208 LEU A CA 1
ATOM 1676 C C . LEU A 1 208 ? 0.529 -2.194 -4.574 1.00 94.25 208 LEU A C 1
ATOM 1678 O O . LEU A 1 208 ? 0.020 -3.306 -4.647 1.00 94.25 208 LEU A O 1
ATOM 1682 N N . SER A 1 209 ? 0.646 -1.385 -5.632 1.00 93.06 209 SER A N 1
ATOM 1683 C CA . SER A 1 209 ? 0.096 -1.704 -6.959 1.00 93.06 209 SER A CA 1
ATOM 1684 C C . SER A 1 209 ? 0.632 -3.030 -7.512 1.00 93.06 209 SER A C 1
ATOM 1686 O O . SER A 1 209 ? -0.143 -3.853 -7.988 1.00 93.06 209 SER A O 1
ATOM 1688 N N . THR A 1 210 ? 1.933 -3.309 -7.375 1.00 90.44 210 THR A N 1
ATOM 1689 C CA . THR A 1 210 ? 2.483 -4.607 -7.806 1.00 90.44 210 THR A CA 1
ATOM 1690 C C . THR A 1 210 ? 1.940 -5.762 -6.966 1.00 90.44 210 THR A C 1
ATOM 1692 O O . THR A 1 210 ? 1.706 -6.841 -7.502 1.00 90.44 210 THR A O 1
ATOM 1695 N N . THR A 1 211 ? 1.716 -5.555 -5.665 1.00 92.56 211 THR A N 1
ATOM 1696 C CA . THR A 1 211 ? 1.142 -6.592 -4.795 1.00 92.56 211 THR A CA 1
ATOM 1697 C C . THR A 1 211 ? -0.318 -6.867 -5.153 1.00 92.56 211 THR A C 1
ATOM 1699 O O . THR A 1 211 ? -0.684 -8.034 -5.227 1.00 92.56 211 THR A O 1
ATOM 1702 N N . ILE A 1 212 ? -1.111 -5.832 -5.458 1.00 95.00 212 ILE A N 1
ATOM 1703 C CA . ILE A 1 212 ? -2.484 -5.966 -5.974 1.00 95.00 212 ILE A CA 1
ATOM 1704 C C . ILE A 1 212 ? -2.476 -6.754 -7.290 1.00 95.00 212 ILE A C 1
ATOM 1706 O O . ILE A 1 212 ? -3.090 -7.811 -7.356 1.00 95.00 212 ILE A O 1
ATOM 1710 N N . ASN A 1 213 ? -1.673 -6.348 -8.280 1.00 92.12 213 ASN A N 1
ATOM 1711 C CA . ASN A 1 213 ? -1.592 -7.046 -9.570 1.00 92.12 213 ASN A CA 1
ATOM 1712 C C . ASN A 1 213 ? -1.198 -8.532 -9.419 1.00 92.12 213 ASN A C 1
ATOM 1714 O O . ASN A 1 213 ? -1.721 -9.397 -10.116 1.00 92.12 213 ASN A O 1
ATOM 1718 N N . GLN A 1 214 ? -0.272 -8.851 -8.507 1.00 89.19 214 GLN A N 1
ATOM 1719 C CA . GLN A 1 214 ? 0.106 -10.237 -8.204 1.00 89.19 214 GLN A CA 1
ATOM 1720 C C . GLN A 1 214 ? -1.027 -11.005 -7.507 1.00 89.19 214 GLN A C 1
ATOM 1722 O O . GLN A 1 214 ? -1.246 -12.175 -7.811 1.00 89.19 214 GLN A O 1
ATOM 1727 N N . ALA A 1 215 ? -1.764 -10.350 -6.613 1.00 91.94 215 ALA A N 1
ATOM 1728 C CA . ALA A 1 215 ? -2.935 -10.890 -5.931 1.00 91.94 215 ALA A CA 1
ATOM 1729 C C . ALA A 1 215 ? -4.163 -11.041 -6.853 1.00 91.94 215 ALA A C 1
ATOM 1731 O O . ALA A 1 215 ? -5.037 -11.855 -6.577 1.00 91.94 215 ALA A O 1
ATOM 1732 N N . ASP A 1 216 ? -4.232 -10.320 -7.971 1.00 92.81 216 ASP A N 1
ATOM 1733 C CA . ASP A 1 216 ? -5.246 -10.532 -9.013 1.00 92.81 216 ASP A CA 1
ATOM 1734 C C . ASP A 1 216 ? -4.898 -11.702 -9.937 1.00 92.81 216 ASP A C 1
ATOM 1736 O O . ASP A 1 216 ? -5.781 -12.467 -10.319 1.00 92.81 216 ASP A O 1
ATOM 1740 N N . MET A 1 217 ? -3.614 -11.894 -10.256 1.00 89.75 217 MET A N 1
ATOM 1741 C CA . MET A 1 217 ? -3.165 -13.044 -11.053 1.00 89.75 217 MET A CA 1
ATOM 1742 C C . MET A 1 217 ? -3.152 -14.356 -10.254 1.00 89.75 217 MET A C 1
ATOM 1744 O O . MET A 1 217 ? -3.465 -15.407 -10.808 1.00 89.75 217 MET A O 1
ATOM 1748 N N . HIS A 1 218 ? -2.792 -14.307 -8.965 1.00 88.38 218 HIS A N 1
ATOM 1749 C CA . HIS A 1 218 ? -2.645 -15.486 -8.099 1.00 88.38 218 HIS A CA 1
ATOM 1750 C C . HIS A 1 218 ? -3.198 -15.208 -6.679 1.00 88.38 218 HIS A C 1
ATOM 1752 O O . HIS A 1 218 ? -2.415 -15.129 -5.722 1.00 88.38 218 HIS A O 1
ATOM 1758 N N . PRO A 1 219 ? -4.527 -15.053 -6.502 1.00 89.25 219 PRO A N 1
ATOM 1759 C CA . PRO A 1 219 ? -5.143 -14.668 -5.222 1.00 89.25 219 PRO A CA 1
ATOM 1760 C C . PRO A 1 219 ? -4.799 -15.633 -4.083 1.00 89.25 219 PRO A C 1
ATOM 1762 O O . PRO A 1 219 ? -4.277 -15.204 -3.049 1.00 89.25 219 PRO A O 1
ATOM 1765 N N . ASP A 1 220 ? -4.914 -16.945 -4.325 1.00 85.50 220 ASP A N 1
ATOM 1766 C CA . ASP A 1 220 ? -4.514 -18.012 -3.391 1.00 85.50 220 ASP A CA 1
ATOM 1767 C C . ASP A 1 220 ? -3.050 -17.914 -2.931 1.00 85.50 220 ASP A C 1
ATOM 1769 O O . ASP A 1 220 ? -2.658 -18.487 -1.911 1.00 85.50 220 ASP A O 1
ATOM 1773 N N . TYR A 1 221 ? -2.209 -17.179 -3.664 1.00 84.62 221 TYR A N 1
ATOM 1774 C CA . TYR A 1 221 ? -0.789 -17.043 -3.377 1.00 84.62 221 TYR A CA 1
ATOM 1775 C C . TYR A 1 221 ? -0.406 -15.713 -2.738 1.00 84.62 221 TYR A C 1
ATOM 1777 O O . TYR A 1 221 ? 0.584 -15.703 -1.997 1.00 84.62 221 TYR A O 1
ATOM 1785 N N . PHE A 1 222 ? -1.121 -14.622 -3.026 1.00 90.31 222 PHE A N 1
ATOM 1786 C CA . PHE A 1 222 ? -0.662 -13.267 -2.704 1.00 90.31 222 PHE A CA 1
ATOM 1787 C C . PHE A 1 222 ? -1.705 -12.340 -2.060 1.00 90.31 222 PHE A C 1
ATOM 1789 O O . PHE A 1 222 ? -1.282 -11.331 -1.496 1.00 90.31 222 PHE A O 1
ATOM 1796 N N . ASP A 1 223 ? -2.998 -12.690 -1.993 1.00 91.69 223 ASP A N 1
ATOM 1797 C CA . ASP A 1 223 ? -3.987 -11.904 -1.221 1.00 91.69 223 ASP A CA 1
ATOM 1798 C C . ASP A 1 223 ? -3.536 -11.724 0.243 1.00 91.69 223 ASP A C 1
ATOM 1800 O O . ASP A 1 223 ? -3.607 -10.631 0.805 1.00 91.69 223 ASP A O 1
ATOM 1804 N N . ILE A 1 224 ? -2.949 -12.768 0.850 1.00 93.69 224 ILE A N 1
ATOM 1805 C CA . ILE A 1 224 ? -2.438 -12.712 2.230 1.00 93.69 224 ILE A CA 1
ATOM 1806 C C . ILE A 1 224 ? -1.332 -11.661 2.429 1.00 93.69 224 ILE A C 1
ATOM 1808 O O . ILE A 1 224 ? -1.080 -11.220 3.553 1.00 93.69 224 ILE A O 1
ATOM 1812 N N . CYS A 1 225 ? -0.630 -11.263 1.364 1.00 94.44 225 CYS A N 1
ATOM 1813 C CA . CYS A 1 225 ? 0.388 -10.219 1.432 1.00 94.44 225 CYS A CA 1
ATOM 1814 C C . CYS A 1 225 ? -0.244 -8.832 1.612 1.00 94.44 225 CYS A C 1
ATOM 1816 O O . CYS A 1 225 ? 0.349 -8.003 2.303 1.00 94.44 225 CYS A O 1
ATOM 1818 N N . LEU A 1 226 ? -1.443 -8.602 1.069 1.00 96.62 226 LEU A N 1
ATOM 1819 C CA . LEU A 1 226 ? -2.211 -7.372 1.274 1.00 96.62 226 LEU A CA 1
ATOM 1820 C C . LEU A 1 226 ? -2.718 -7.303 2.718 1.00 96.62 226 LEU A C 1
ATOM 1822 O O . LEU A 1 226 ? -2.325 -6.392 3.450 1.00 96.62 226 LEU A O 1
ATOM 1826 N N . ASP A 1 227 ? -3.430 -8.343 3.169 1.00 95.38 227 ASP A N 1
ATOM 1827 C CA . ASP A 1 227 ? -3.891 -8.504 4.556 1.00 95.38 227 ASP A CA 1
ATOM 1828 C C . ASP A 1 227 ? -2.787 -8.194 5.578 1.00 95.38 227 ASP A C 1
ATOM 1830 O O . ASP A 1 227 ? -2.964 -7.395 6.502 1.00 95.38 227 ASP A O 1
ATOM 1834 N N . THR A 1 228 ? -1.638 -8.859 5.435 1.00 94.88 228 THR A N 1
ATOM 1835 C CA . THR A 1 228 ? -0.568 -8.811 6.437 1.00 94.88 228 THR A CA 1
ATOM 1836 C C . THR A 1 228 ? 0.284 -7.559 6.324 1.00 94.88 228 THR A C 1
ATOM 1838 O O . THR A 1 228 ? 0.437 -6.838 7.306 1.00 94.88 228 THR A O 1
ATOM 1841 N N . VAL A 1 229 ? 0.856 -7.294 5.149 1.00 94.56 229 VAL A N 1
ATOM 1842 C CA . VAL A 1 229 ? 1.889 -6.265 4.993 1.00 94.56 229 VAL A CA 1
ATOM 1843 C C . VAL A 1 229 ? 1.306 -4.911 4.621 1.00 94.56 229 VAL A C 1
ATOM 1845 O O . VAL A 1 229 ? 1.842 -3.914 5.085 1.00 94.56 229 VAL A O 1
ATOM 1848 N N . PHE A 1 230 ? 0.198 -4.842 3.884 1.00 96.38 230 PHE A N 1
ATOM 1849 C CA . PHE A 1 230 ? -0.470 -3.572 3.562 1.00 96.38 230 PHE A CA 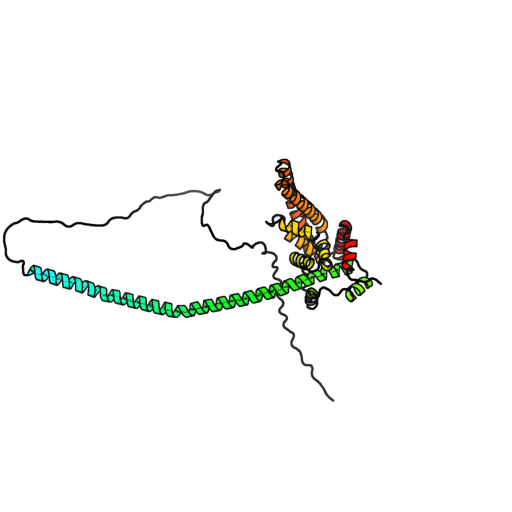1
ATOM 1850 C C . PHE A 1 230 ? -1.634 -3.243 4.513 1.00 96.38 230 PHE A C 1
ATOM 1852 O O . PHE A 1 230 ? -2.171 -2.145 4.465 1.00 96.38 230 PHE A O 1
ATOM 1859 N N . GLY A 1 231 ? -1.972 -4.149 5.437 1.00 95.38 231 GLY A N 1
ATOM 1860 C CA . GLY A 1 231 ? -2.819 -3.850 6.595 1.00 95.38 231 GLY A CA 1
ATOM 1861 C C . GLY A 1 231 ? -4.330 -3.943 6.354 1.00 95.38 231 GLY A C 1
ATOM 1862 O O . GLY A 1 231 ? -5.100 -3.755 7.295 1.00 95.38 231 GLY A O 1
ATOM 1863 N N . ALA A 1 232 ? -4.769 -4.294 5.144 1.00 96.62 232 ALA A N 1
ATOM 1864 C CA . ALA A 1 232 ? -6.180 -4.424 4.782 1.00 96.62 232 ALA A CA 1
ATOM 1865 C C . ALA A 1 232 ? -6.394 -5.471 3.662 1.00 96.62 232 ALA A C 1
ATOM 1867 O O . ALA A 1 232 ? -5.471 -5.707 2.879 1.00 96.62 232 ALA A O 1
ATOM 1868 N N . PRO A 1 233 ? -7.587 -6.093 3.564 1.00 96.06 233 PRO A N 1
ATOM 1869 C CA . PRO A 1 233 ? -7.938 -6.967 2.443 1.00 96.06 233 PRO A CA 1
ATOM 1870 C C . PRO A 1 233 ? -7.955 -6.229 1.101 1.00 96.06 233 PRO A C 1
ATOM 1872 O O . PRO A 1 233 ? -8.210 -5.025 1.053 1.00 96.06 233 PRO A O 1
ATOM 1875 N N . LYS A 1 234 ? -7.742 -6.973 0.008 1.00 95.75 234 LYS A N 1
ATOM 1876 C CA . LYS A 1 234 ? -7.663 -6.437 -1.361 1.00 95.75 234 LYS A CA 1
ATOM 1877 C C . LYS A 1 234 ? -8.857 -5.559 -1.738 1.00 95.75 234 LYS A C 1
ATOM 1879 O O . LYS A 1 234 ? -8.657 -4.437 -2.192 1.00 95.75 234 LYS A O 1
ATOM 1884 N N . ASP A 1 235 ? -10.071 -6.040 -1.491 1.00 96.62 235 ASP A N 1
ATOM 1885 C CA . ASP A 1 235 ? -11.300 -5.334 -1.869 1.00 96.62 235 ASP A CA 1
ATOM 1886 C C . ASP A 1 235 ? -11.422 -3.998 -1.126 1.00 96.62 235 ASP A C 1
ATOM 1888 O O . ASP A 1 235 ? -11.626 -2.961 -1.748 1.00 96.62 235 ASP A O 1
ATOM 1892 N N . LEU A 1 236 ? -11.146 -3.993 0.185 1.00 97.50 236 LEU A N 1
ATOM 1893 C CA . LEU A 1 236 ? -11.143 -2.775 1.000 1.00 97.50 236 LEU A CA 1
ATOM 1894 C C . LEU A 1 236 ? -10.080 -1.767 0.535 1.00 97.50 236 LEU A C 1
ATOM 1896 O O . LEU A 1 236 ? -10.339 -0.566 0.505 1.00 97.50 236 LEU A O 1
ATOM 1900 N N . ILE A 1 237 ? -8.888 -2.240 0.160 1.00 97.81 237 ILE A N 1
ATOM 1901 C CA . ILE A 1 237 ? -7.841 -1.387 -0.417 1.00 97.81 237 ILE A CA 1
ATOM 1902 C C . ILE A 1 237 ? -8.321 -0.771 -1.737 1.00 97.81 237 ILE A C 1
ATOM 1904 O O . ILE A 1 237 ? -8.180 0.435 -1.929 1.00 97.81 237 ILE A O 1
ATOM 1908 N N . ASN A 1 238 ? -8.902 -1.574 -2.628 1.00 97.25 238 ASN A N 1
ATOM 1909 C CA . ASN A 1 238 ? -9.396 -1.114 -3.925 1.00 97.25 238 ASN A CA 1
ATOM 1910 C C . ASN A 1 238 ? -10.543 -0.102 -3.776 1.00 97.25 238 ASN A C 1
ATOM 1912 O O . ASN A 1 238 ? -10.538 0.927 -4.453 1.00 97.25 238 ASN A O 1
ATOM 1916 N N . ASP A 1 239 ? -11.477 -0.341 -2.854 1.00 97.25 239 ASP A N 1
ATOM 1917 C CA . ASP A 1 239 ? -12.579 0.575 -2.549 1.00 97.25 239 ASP A CA 1
ATOM 1918 C C . ASP A 1 239 ? -12.073 1.914 -1.993 1.00 97.25 239 ASP A C 1
ATOM 1920 O O . ASP A 1 239 ? -12.526 2.975 -2.432 1.00 97.25 239 ASP A O 1
ATOM 1924 N N . LEU A 1 240 ? -11.102 1.887 -1.071 1.00 97.75 240 LEU A N 1
ATOM 1925 C CA . LEU A 1 240 ? -10.491 3.099 -0.515 1.00 97.75 240 LEU A CA 1
ATOM 1926 C C . LEU A 1 240 ? -9.684 3.876 -1.568 1.00 97.75 240 LEU A C 1
ATOM 1928 O O . LEU A 1 240 ? -9.797 5.097 -1.633 1.00 97.75 240 LEU A O 1
ATOM 1932 N N . LEU A 1 241 ? -8.917 3.195 -2.427 1.00 96.88 241 LEU A N 1
ATOM 1933 C CA . LEU A 1 241 ? -8.169 3.829 -3.525 1.00 96.88 241 LEU A CA 1
ATOM 1934 C C . LEU A 1 241 ? -9.093 4.450 -4.585 1.00 96.88 241 LEU A C 1
ATOM 1936 O O . LEU A 1 241 ? -8.782 5.500 -5.141 1.00 96.88 241 LEU A O 1
ATOM 1940 N N . LYS A 1 242 ? -10.238 3.817 -4.864 1.00 96.19 242 LYS A N 1
ATOM 1941 C CA . LYS A 1 242 ? -11.263 4.327 -5.790 1.00 96.19 242 LYS A CA 1
ATOM 1942 C C . LYS A 1 242 ? -12.024 5.532 -5.223 1.00 96.19 242 LYS A C 1
ATOM 1944 O O . LYS A 1 242 ? -12.536 6.346 -5.996 1.00 96.19 242 LYS A O 1
ATOM 1949 N N . TRP A 1 243 ? -12.122 5.620 -3.898 1.00 96.19 243 TRP A N 1
ATOM 1950 C CA . TRP A 1 243 ? -12.746 6.722 -3.168 1.00 96.19 243 TRP A CA 1
ATOM 1951 C C . TRP A 1 243 ? -11.800 7.931 -3.018 1.00 96.19 243 TRP A C 1
ATOM 1953 O O . TRP A 1 243 ? -12.191 9.036 -3.393 1.00 96.19 243 TRP A O 1
ATOM 1963 N N . ASP A 1 244 ? -10.541 7.731 -2.604 1.00 96.06 244 ASP A N 1
ATOM 1964 C CA . ASP A 1 244 ? -9.512 8.781 -2.420 1.00 96.06 244 ASP A CA 1
ATOM 1965 C C . ASP A 1 244 ? -8.906 9.277 -3.755 1.00 96.06 244 ASP A C 1
ATOM 1967 O O . ASP A 1 244 ? -7.691 9.296 -3.960 1.00 96.06 244 ASP A O 1
ATOM 1971 N N . LYS A 1 245 ? -9.761 9.681 -4.705 1.00 91.81 245 LYS A N 1
ATOM 1972 C CA . LYS A 1 245 ? -9.360 10.099 -6.066 1.00 91.81 245 LYS A CA 1
ATOM 1973 C C . LYS A 1 245 ? -8.435 11.317 -6.087 1.00 91.81 245 LYS A C 1
ATOM 1975 O O . LYS A 1 245 ? -7.644 11.466 -7.013 1.00 91.81 245 LYS A O 1
ATOM 1980 N N . THR A 1 246 ? -8.575 12.205 -5.107 1.00 92.31 246 THR A N 1
ATOM 1981 C CA . THR A 1 246 ? -7.759 13.419 -4.954 1.00 92.31 246 THR A CA 1
ATOM 1982 C C . THR A 1 246 ? -6.441 13.148 -4.225 1.00 92.31 246 THR A C 1
ATOM 1984 O O . THR A 1 246 ? -5.532 13.975 -4.288 1.00 92.31 246 THR A O 1
ATOM 1987 N N . GLY A 1 247 ? -6.317 12.010 -3.532 1.00 92.88 247 GLY A N 1
ATOM 1988 C CA . GLY A 1 247 ? -5.204 11.719 -2.631 1.00 92.88 247 GLY A CA 1
ATOM 1989 C C . GLY A 1 247 ? -5.201 12.566 -1.351 1.00 92.88 247 GLY A C 1
ATOM 1990 O O . GLY A 1 247 ? -4.170 12.616 -0.677 1.00 92.88 247 GLY A O 1
ATOM 1991 N N . GLU A 1 248 ? -6.309 13.243 -1.017 1.00 94.69 248 GLU A N 1
ATOM 1992 C CA . GLU A 1 248 ? -6.454 14.057 0.201 1.00 94.69 248 GLU A CA 1
ATOM 1993 C C . GLU A 1 248 ? -6.223 13.209 1.461 1.00 94.69 248 GLU A C 1
ATOM 1995 O O . GLU A 1 248 ? -5.540 13.642 2.396 1.00 94.69 248 GLU A O 1
ATOM 2000 N N . TYR A 1 249 ? -6.736 11.976 1.457 1.00 96.56 249 TYR A N 1
ATOM 2001 C CA . TYR A 1 249 ? -6.695 11.060 2.599 1.00 96.56 249 TYR A CA 1
ATOM 2002 C C . TYR A 1 249 ? -5.468 10.140 2.599 1.00 96.56 249 TYR A C 1
ATOM 2004 O O . TYR A 1 249 ? -5.277 9.355 3.533 1.00 96.56 249 TYR A O 1
ATOM 2012 N N . GLN A 1 250 ? -4.591 10.299 1.600 1.00 97.25 250 GLN A N 1
ATOM 2013 C CA . GLN A 1 250 ? -3.271 9.675 1.503 1.00 97.25 250 GLN A CA 1
ATOM 2014 C C . GLN A 1 250 ? -3.300 8.137 1.529 1.00 97.25 250 GLN A C 1
ATOM 2016 O O . GLN A 1 250 ? -2.311 7.510 1.927 1.00 97.25 250 GLN A O 1
ATOM 2021 N N . VAL A 1 251 ? -4.391 7.520 1.052 1.00 98.00 251 VAL A N 1
ATOM 2022 C CA . VAL A 1 251 ? -4.631 6.066 1.110 1.00 98.00 251 VAL A CA 1
ATOM 2023 C C . VAL A 1 251 ? -3.474 5.279 0.501 1.00 98.00 251 VAL A C 1
ATOM 2025 O O . VAL A 1 251 ? -2.904 4.409 1.160 1.00 98.00 251 VAL A O 1
ATOM 2028 N N . TYR A 1 252 ? -3.064 5.613 -0.727 1.00 97.25 252 TYR A N 1
ATOM 2029 C CA . TYR A 1 252 ? -1.978 4.900 -1.407 1.00 97.25 252 TYR A CA 1
ATOM 2030 C C . TYR A 1 252 ? -0.639 5.005 -0.657 1.00 97.25 252 TYR A C 1
ATOM 2032 O O . TYR A 1 252 ? 0.074 4.011 -0.507 1.00 97.25 252 TYR A O 1
ATOM 2040 N N . SER A 1 253 ? -0.293 6.202 -0.172 1.00 96.94 253 SER A N 1
ATOM 2041 C CA . SER A 1 253 ? 0.961 6.448 0.549 1.00 96.94 253 SER A CA 1
ATOM 2042 C C . SER A 1 253 ? 0.995 5.757 1.908 1.00 96.94 253 SER A C 1
ATOM 2044 O O . SER A 1 253 ? 1.977 5.086 2.199 1.00 96.94 253 SER A O 1
ATOM 2046 N N . ILE A 1 254 ? -0.071 5.842 2.708 1.00 98.25 254 ILE A N 1
ATOM 2047 C CA . ILE A 1 254 ? -0.088 5.285 4.069 1.00 98.25 254 ILE A CA 1
ATOM 2048 C C . ILE A 1 254 ? -0.108 3.753 4.037 1.00 98.25 254 ILE A C 1
ATOM 2050 O O . ILE A 1 254 ? 0.651 3.116 4.771 1.00 98.25 254 ILE A O 1
ATOM 2054 N N . LEU A 1 255 ? -0.877 3.145 3.125 1.00 97.94 255 LEU A N 1
ATOM 2055 C CA . LEU A 1 255 ? -0.810 1.700 2.877 1.00 97.94 255 LEU A CA 1
ATOM 2056 C C . LEU A 1 255 ? 0.587 1.283 2.380 1.00 97.94 255 LEU A C 1
ATOM 2058 O O . LEU A 1 255 ? 1.122 0.269 2.827 1.00 97.94 255 LEU A O 1
ATOM 2062 N N . GLY A 1 256 ? 1.207 2.065 1.489 1.00 96.31 256 GLY A N 1
ATOM 2063 C CA . GLY A 1 256 ? 2.570 1.826 1.002 1.00 96.31 256 GLY A CA 1
ATOM 2064 C C . GLY A 1 256 ? 3.637 1.903 2.102 1.00 96.31 256 GLY A C 1
ATOM 2065 O O . GLY A 1 256 ? 4.488 1.016 2.200 1.00 96.31 256 GLY A O 1
ATOM 2066 N N . ASP A 1 257 ? 3.557 2.916 2.963 1.00 96.38 257 ASP A N 1
ATOM 2067 C CA . ASP A 1 257 ? 4.448 3.129 4.104 1.00 96.38 257 ASP A CA 1
ATOM 2068 C C . ASP A 1 257 ? 4.287 2.019 5.154 1.00 96.38 257 ASP A C 1
ATOM 2070 O O . ASP A 1 257 ? 5.287 1.474 5.633 1.00 96.38 257 ASP A O 1
ATOM 2074 N N . HIS A 1 258 ? 3.048 1.610 5.459 1.00 96.38 258 HIS A N 1
ATOM 2075 C CA . HIS A 1 258 ? 2.756 0.428 6.279 1.00 96.38 258 HIS A CA 1
ATOM 2076 C C . HIS A 1 258 ? 3.372 -0.832 5.650 1.00 96.38 258 HIS A C 1
ATOM 2078 O O . HIS A 1 258 ? 4.086 -1.580 6.325 1.00 96.38 258 HIS A O 1
ATOM 2084 N N . GLY A 1 259 ? 3.210 -0.993 4.333 1.00 94.44 259 GLY A N 1
ATOM 2085 C CA . GLY A 1 259 ? 3.888 -1.999 3.517 1.00 94.44 259 GLY A CA 1
ATOM 2086 C C . GLY A 1 259 ? 5.391 -2.058 3.775 1.00 94.44 259 GLY A C 1
ATOM 2087 O O . GLY A 1 259 ? 5.938 -3.111 4.121 1.00 94.44 259 GLY A O 1
ATOM 2088 N N . GLU A 1 260 ? 6.072 -0.917 3.676 1.00 92.44 260 GLU A N 1
ATOM 2089 C CA . GLU A 1 260 ? 7.506 -0.815 3.943 1.00 92.44 260 GLU A CA 1
ATOM 2090 C C . GLU A 1 260 ? 7.850 -1.160 5.408 1.00 92.44 260 GLU A C 1
ATOM 2092 O O . GLU A 1 260 ? 8.763 -1.960 5.658 1.00 92.44 260 GLU A O 1
ATOM 2097 N N . ALA A 1 261 ? 7.110 -0.609 6.376 1.00 93.50 261 ALA A N 1
ATOM 2098 C CA . ALA A 1 261 ? 7.364 -0.775 7.808 1.00 93.50 261 ALA A CA 1
ATOM 2099 C C . ALA A 1 261 ? 7.186 -2.221 8.296 1.00 93.50 261 ALA A C 1
ATOM 2101 O O . ALA A 1 261 ? 8.024 -2.705 9.070 1.00 93.50 261 ALA A O 1
ATOM 2102 N N . TRP A 1 262 ? 6.171 -2.943 7.811 1.00 93.50 262 TRP A N 1
ATOM 2103 C CA . TRP A 1 262 ? 5.938 -4.354 8.139 1.00 93.50 262 TRP A CA 1
ATOM 2104 C C . TRP A 1 262 ? 6.887 -5.269 7.350 1.00 93.50 262 TRP A C 1
ATOM 2106 O O . TRP A 1 262 ? 7.515 -6.161 7.941 1.00 93.50 262 TRP A O 1
ATOM 2116 N N . HIS A 1 263 ? 7.083 -5.023 6.044 1.00 89.75 263 HIS A N 1
ATOM 2117 C CA . HIS A 1 263 ? 7.982 -5.834 5.212 1.00 89.75 263 HIS A CA 1
ATOM 2118 C C . HIS A 1 263 ? 9.426 -5.796 5.713 1.00 89.75 263 HIS A C 1
ATOM 2120 O O . HIS A 1 263 ? 10.061 -6.846 5.872 1.00 89.75 263 HIS A O 1
ATOM 2126 N N . LYS A 1 264 ? 9.960 -4.600 5.987 1.00 88.12 264 LYS A N 1
ATOM 2127 C CA . LYS A 1 264 ? 11.326 -4.429 6.502 1.00 88.12 264 LYS A CA 1
ATOM 2128 C C . LYS A 1 264 ? 11.365 -4.753 7.999 1.00 88.12 264 LYS A C 1
ATOM 2130 O O . LYS A 1 264 ? 12.258 -5.483 8.453 1.00 88.12 264 LYS A O 1
ATOM 2135 N N . GLY A 1 265 ? 10.303 -4.417 8.727 1.00 89.31 265 GLY A N 1
ATOM 2136 C CA . GLY A 1 265 ? 10.062 -4.783 10.123 1.00 89.31 265 GLY A CA 1
ATOM 2137 C C . GLY A 1 265 ? 10.677 -3.803 11.100 1.00 89.31 265 GLY A C 1
ATOM 2138 O O . GLY A 1 265 ? 11.506 -4.208 11.915 1.00 89.31 265 GLY A O 1
ATOM 2139 N N . PHE A 1 266 ? 10.285 -2.539 10.964 1.00 92.00 266 PHE A N 1
ATOM 2140 C CA . PHE A 1 266 ? 10.621 -1.453 11.883 1.00 92.00 266 PHE A CA 1
ATOM 2141 C C . PHE A 1 266 ? 9.397 -0.849 12.584 1.00 92.00 266 PHE A C 1
ATOM 2143 O O . PHE A 1 266 ? 9.578 -0.002 13.447 1.00 92.00 266 PHE A O 1
ATOM 2150 N N . ALA A 1 267 ? 8.184 -1.330 12.282 1.00 89.81 267 ALA A N 1
ATOM 2151 C CA . ALA A 1 267 ? 6.963 -0.963 12.996 1.00 89.81 267 ALA A CA 1
ATOM 2152 C C . ALA A 1 267 ? 7.082 -1.277 14.501 1.00 89.81 267 ALA A C 1
ATOM 2154 O O . ALA A 1 267 ? 7.077 -2.438 14.918 1.00 89.81 267 ALA A O 1
ATOM 2155 N N . ASN A 1 268 ? 7.231 -0.223 15.297 1.00 92.56 268 ASN A N 1
ATOM 2156 C CA . ASN A 1 268 ? 7.352 -0.238 16.750 1.00 92.56 268 ASN A CA 1
ATOM 2157 C C . ASN A 1 268 ? 6.255 0.634 17.382 1.00 92.56 268 ASN A C 1
ATOM 2159 O O . ASN A 1 268 ? 5.554 0.179 18.279 1.00 92.56 268 ASN A O 1
ATOM 2163 N N . THR A 1 269 ? 6.067 1.852 16.873 1.00 92.62 269 THR A N 1
ATOM 2164 C CA . THR A 1 269 ? 4.981 2.774 17.246 1.00 92.62 269 THR A CA 1
ATOM 2165 C C . THR A 1 269 ? 3.863 2.827 16.198 1.00 92.62 269 THR A C 1
ATOM 2167 O O . THR A 1 269 ? 2.715 3.078 16.555 1.00 92.62 269 THR A O 1
ATOM 2170 N N . CYS A 1 270 ? 4.158 2.492 14.935 1.00 94.06 270 CYS A N 1
ATOM 2171 C CA . CYS A 1 270 ? 3.220 2.512 13.801 1.00 94.06 270 CYS A CA 1
ATOM 2172 C C . CYS A 1 270 ? 1.850 1.795 13.967 1.00 94.06 270 CYS A C 1
ATOM 2174 O O . CYS A 1 270 ? 0.884 2.298 13.389 1.00 94.06 270 CYS A O 1
ATOM 2176 N N . PRO A 1 271 ? 1.696 0.648 14.673 1.00 94.88 271 PRO A N 1
ATOM 2177 C CA . PRO A 1 271 ? 0.446 -0.128 14.622 1.00 94.88 271 PRO A CA 1
ATOM 2178 C C . PRO A 1 271 ? -0.807 0.611 15.102 1.00 94.88 271 PRO A C 1
ATOM 2180 O O . PRO A 1 271 ? -1.853 0.508 14.467 1.00 94.88 271 PRO A O 1
ATOM 2183 N N . ASN A 1 272 ? -0.719 1.373 16.196 1.00 95.31 272 ASN A N 1
ATOM 2184 C CA . ASN A 1 272 ? -1.888 2.069 16.742 1.00 95.31 272 ASN A CA 1
ATOM 2185 C C . ASN A 1 272 ? -2.336 3.244 15.847 1.00 95.31 272 ASN A C 1
ATOM 2187 O O . ASN A 1 272 ? -3.510 3.259 15.477 1.00 95.31 272 ASN A O 1
ATOM 2191 N N . PRO A 1 273 ? -1.449 4.165 15.410 1.00 97.25 273 PRO A N 1
ATOM 2192 C CA . PRO A 1 273 ? -1.795 5.192 14.426 1.00 97.25 273 PRO A CA 1
ATOM 2193 C C . PRO A 1 273 ? -2.389 4.622 13.134 1.00 97.25 273 PRO A C 1
ATOM 2195 O O . PRO A 1 273 ? -3.376 5.163 12.645 1.00 97.25 273 PRO A O 1
ATOM 2198 N N . PHE A 1 274 ? -1.860 3.505 12.614 1.00 97.62 274 PHE A N 1
ATOM 2199 C CA . PHE A 1 274 ? -2.430 2.864 11.423 1.00 97.62 274 PHE A CA 1
ATOM 2200 C C . PHE A 1 274 ? -3.855 2.357 11.654 1.00 97.62 274 PHE A C 1
ATOM 2202 O O . PHE A 1 274 ? -4.741 2.644 10.853 1.00 97.62 274 PHE A O 1
ATOM 2209 N N . LYS A 1 275 ? -4.099 1.638 12.761 1.00 96.38 275 LYS A N 1
ATOM 2210 C CA . LYS A 1 275 ? -5.441 1.152 13.128 1.00 96.38 275 LYS A CA 1
ATOM 2211 C C . LYS A 1 275 ? -6.432 2.317 13.275 1.00 96.38 275 LYS A C 1
ATOM 2213 O O . LYS A 1 275 ? -7.542 2.237 12.748 1.00 96.38 275 LYS A O 1
ATOM 2218 N N . THR A 1 276 ? -6.023 3.410 13.926 1.00 97.44 276 THR A N 1
ATOM 2219 C CA . THR A 1 276 ? -6.829 4.636 14.068 1.00 97.44 276 THR A CA 1
ATOM 2220 C C . THR A 1 276 ? -7.127 5.284 12.717 1.00 97.44 276 THR A C 1
ATOM 2222 O O . THR A 1 276 ? -8.284 5.606 12.442 1.00 97.44 276 THR A O 1
ATOM 2225 N N . TRP A 1 277 ? -6.112 5.446 11.862 1.00 98.38 277 TRP A N 1
ATOM 2226 C CA . TRP A 1 277 ? -6.259 6.022 10.525 1.00 98.38 277 TRP A CA 1
ATOM 2227 C C . TRP A 1 277 ? -7.181 5.185 9.638 1.00 98.38 277 TRP A C 1
ATOM 2229 O O . TRP A 1 277 ? -8.149 5.718 9.096 1.00 98.38 277 TRP A O 1
ATOM 2239 N N . LEU A 1 278 ? -6.945 3.873 9.542 1.00 97.94 278 LEU A N 1
ATOM 2240 C CA . LEU A 1 278 ? -7.738 2.976 8.702 1.00 97.94 278 LEU A CA 1
ATOM 2241 C C . LEU A 1 278 ? -9.207 2.966 9.148 1.00 97.94 278 LEU A C 1
ATOM 2243 O O . LEU A 1 278 ? -10.099 3.110 8.318 1.00 97.94 278 LEU A O 1
ATOM 2247 N N . SER A 1 279 ? -9.460 2.881 10.459 1.00 97.56 279 SER A N 1
ATOM 2248 C CA . SER A 1 279 ? -10.815 2.946 11.021 1.00 97.56 279 SER A CA 1
ATOM 2249 C C . SER A 1 279 ? -11.514 4.274 10.696 1.00 97.56 279 SER A C 1
ATOM 2251 O O . SER A 1 279 ? -12.630 4.276 10.175 1.00 97.56 279 SER A O 1
ATOM 2253 N N . SER A 1 280 ? -10.833 5.405 10.918 1.00 97.88 280 SER A N 1
ATOM 2254 C CA . SER A 1 280 ? -11.372 6.749 10.646 1.00 97.88 280 SER A CA 1
ATOM 2255 C C . SER A 1 280 ? -11.671 6.960 9.157 1.00 97.88 280 SER A C 1
ATOM 2257 O O . SER A 1 280 ? -12.687 7.553 8.801 1.00 97.88 280 SER A O 1
ATOM 2259 N N . THR A 1 281 ? -10.808 6.436 8.285 1.00 98.00 281 THR A N 1
ATOM 2260 C CA . THR A 1 281 ? -10.916 6.565 6.825 1.00 98.00 281 THR A CA 1
ATOM 2261 C C . THR A 1 281 ? -12.062 5.713 6.272 1.00 98.00 281 THR A C 1
ATOM 2263 O O . THR A 1 281 ? -12.876 6.206 5.496 1.00 98.00 281 THR A O 1
ATOM 2266 N N . VAL A 1 282 ? -12.208 4.466 6.738 1.00 97.38 282 VAL A N 1
ATOM 2267 C CA . VAL A 1 282 ? -13.353 3.599 6.390 1.00 97.38 282 VAL A CA 1
ATOM 2268 C C . VAL A 1 282 ? -14.673 4.157 6.936 1.00 97.38 282 VAL A C 1
ATOM 2270 O O . VAL A 1 282 ? -15.715 4.013 6.298 1.00 97.38 282 VAL A O 1
ATOM 2273 N N . CYS A 1 283 ? -14.651 4.813 8.099 1.00 96.75 283 CYS A N 1
ATOM 2274 C CA . CYS A 1 283 ? -15.814 5.519 8.635 1.00 96.75 283 CYS A CA 1
ATOM 2275 C C . CYS A 1 283 ? -16.223 6.691 7.724 1.00 96.75 283 CYS A C 1
ATOM 2277 O O . CYS A 1 283 ? -17.383 6.783 7.319 1.00 96.75 283 CYS A O 1
ATOM 2279 N N . LEU A 1 284 ? -15.256 7.525 7.317 1.00 96.56 284 LEU A N 1
ATOM 2280 C CA . LEU A 1 284 ? -15.490 8.653 6.412 1.00 96.56 284 LEU A CA 1
ATOM 2281 C C . LEU A 1 284 ? -16.054 8.207 5.057 1.00 96.56 284 LEU A C 1
ATOM 2283 O O . LEU A 1 284 ? -17.074 8.735 4.623 1.00 96.56 284 LEU A O 1
ATOM 2287 N N . GLN A 1 285 ? -15.443 7.193 4.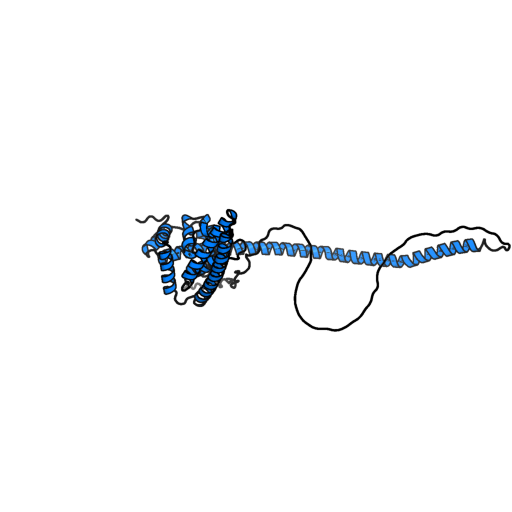437 1.00 95.88 285 GLN A N 1
ATOM 2288 C CA . GLN A 1 285 ? -15.901 6.607 3.175 1.00 95.88 285 GLN A CA 1
ATOM 2289 C C . GLN A 1 285 ? -17.378 6.184 3.245 1.00 95.88 285 GLN A C 1
ATOM 2291 O O . GLN A 1 285 ? -18.144 6.426 2.309 1.00 95.88 285 GLN A O 1
ATOM 2296 N N . LYS A 1 286 ? -17.806 5.574 4.360 1.00 93.44 286 LYS A N 1
ATOM 2297 C CA . LYS A 1 286 ? -19.204 5.167 4.568 1.00 93.44 286 LYS A CA 1
ATOM 2298 C C . LYS A 1 286 ? -20.145 6.364 4.675 1.00 93.44 286 LYS A C 1
ATOM 2300 O O . LYS A 1 286 ? -21.192 6.342 4.033 1.00 93.44 286 LYS A O 1
ATOM 2305 N N . TYR A 1 287 ? -19.781 7.405 5.425 1.00 92.88 287 TYR A N 1
ATOM 2306 C CA . TYR A 1 287 ? -20.604 8.614 5.526 1.00 92.88 287 TYR A CA 1
ATOM 2307 C C . TYR A 1 287 ? -20.707 9.368 4.191 1.00 92.88 287 TYR A C 1
ATOM 2309 O O . TYR A 1 287 ? -21.806 9.738 3.786 1.00 92.88 287 TYR A O 1
ATOM 2317 N N . GLU A 1 288 ? -19.601 9.528 3.459 1.00 91.12 288 GLU A N 1
ATOM 2318 C CA . GLU A 1 288 ? -19.612 10.172 2.136 1.00 91.12 288 GLU A CA 1
ATOM 2319 C C . GLU A 1 288 ? -20.345 9.347 1.067 1.00 91.12 288 GLU A C 1
ATOM 2321 O O . GLU A 1 288 ? -20.910 9.905 0.127 1.00 91.12 288 GLU A O 1
ATOM 2326 N N . THR A 1 289 ? -20.404 8.023 1.221 1.00 87.38 289 THR A N 1
ATOM 2327 C CA . THR A 1 289 ? -21.273 7.181 0.385 1.00 87.38 289 THR A CA 1
ATOM 2328 C C . THR A 1 289 ? -22.744 7.377 0.770 1.00 87.38 289 THR A C 1
ATOM 2330 O O . THR A 1 289 ? -23.594 7.538 -0.105 1.00 87.38 289 THR A O 1
ATOM 2333 N N . ALA A 1 290 ? -23.058 7.435 2.069 1.00 84.56 290 ALA A N 1
ATOM 2334 C CA . ALA A 1 290 ? -24.420 7.615 2.571 1.00 84.56 290 ALA A CA 1
ATOM 2335 C C . ALA A 1 290 ? -25.038 8.978 2.200 1.00 84.56 290 ALA A C 1
ATOM 2337 O O . ALA A 1 290 ? -26.212 9.020 1.834 1.00 84.56 290 ALA A O 1
ATOM 2338 N N . ILE A 1 291 ? -24.265 10.073 2.199 1.00 82.62 291 ILE A N 1
ATOM 2339 C CA . ILE A 1 291 ? -24.792 11.413 1.859 1.00 82.62 291 ILE A CA 1
ATOM 2340 C C . ILE A 1 291 ? -25.203 11.559 0.384 1.00 82.62 291 ILE A C 1
ATOM 2342 O O . ILE A 1 291 ? -25.958 12.460 0.016 1.00 82.62 291 ILE A O 1
ATOM 2346 N N . SER A 1 292 ? -24.765 10.636 -0.479 1.00 71.69 292 SER A N 1
ATOM 2347 C CA . SER A 1 292 ? -25.281 10.540 -1.850 1.00 71.69 292 SER A CA 1
ATOM 2348 C C . SER A 1 292 ? -26.740 10.054 -1.914 1.00 71.69 292 SER A C 1
ATOM 2350 O O . SER A 1 292 ? -27.404 10.253 -2.933 1.00 71.69 292 SER A O 1
ATOM 2352 N N . HIS A 1 293 ? -27.247 9.466 -0.824 1.00 71.50 293 HIS A N 1
ATOM 2353 C CA . HIS A 1 293 ? -28.602 8.932 -0.691 1.00 71.50 293 HIS A CA 1
ATOM 2354 C C . HIS A 1 293 ? -29.492 9.744 0.266 1.00 71.50 293 HIS A C 1
ATOM 2356 O O . HIS A 1 293 ? -30.696 9.816 0.028 1.00 71.50 293 HIS A O 1
ATOM 2362 N N . ASP A 1 294 ? -28.927 10.372 1.303 1.00 73.81 294 ASP A N 1
ATOM 2363 C CA . ASP A 1 294 ? -29.659 11.209 2.266 1.00 73.81 294 ASP A CA 1
ATOM 2364 C C . ASP A 1 294 ? -28.883 12.498 2.591 1.00 73.81 294 ASP A C 1
ATOM 2366 O O . ASP A 1 294 ? -27.743 12.450 3.044 1.00 73.81 294 ASP A O 1
ATOM 2370 N N . LYS A 1 295 ? -29.503 13.663 2.370 1.00 74.81 295 LYS A N 1
ATOM 2371 C CA . LYS A 1 295 ? -28.892 14.992 2.559 1.00 74.81 295 LYS A CA 1
ATOM 2372 C C . LYS A 1 295 ? -29.351 15.662 3.857 1.00 74.81 295 LYS A C 1
ATOM 2374 O O . LYS A 1 295 ? -29.820 16.799 3.848 1.00 74.81 295 LYS A O 1
ATOM 2379 N N . SER A 1 296 ? -29.233 14.946 4.971 1.00 81.19 296 SER A N 1
ATOM 2380 C CA . SER A 1 296 ? -29.449 15.510 6.306 1.00 81.19 296 SER A CA 1
ATOM 2381 C C . SER A 1 296 ? -28.268 16.387 6.749 1.00 81.19 296 SER A C 1
ATOM 2383 O O . SER A 1 296 ? -27.106 15.999 6.605 1.00 81.19 296 SER A O 1
ATOM 2385 N N . SER A 1 297 ? -28.561 17.535 7.369 1.00 78.06 297 SER A N 1
ATOM 2386 C CA . SER A 1 297 ? -27.562 18.438 7.967 1.00 78.06 297 SER A CA 1
ATOM 2387 C C . SER A 1 297 ? -26.716 17.768 9.055 1.00 78.06 297 SER A C 1
ATOM 2389 O O . SER A 1 297 ? -25.550 18.113 9.251 1.00 78.06 297 SER A O 1
ATOM 2391 N N . ASP A 1 298 ? -27.282 16.780 9.751 1.00 84.38 298 ASP A N 1
ATOM 2392 C CA . ASP A 1 298 ? -26.576 16.049 10.805 1.00 84.38 298 ASP A CA 1
ATOM 2393 C C . ASP A 1 298 ? -25.456 15.180 10.213 1.00 84.38 298 ASP A C 1
ATOM 2395 O O . ASP A 1 298 ? -24.377 15.052 10.799 1.00 84.38 298 ASP A O 1
ATOM 2399 N N . LEU A 1 299 ? -25.675 14.636 9.009 1.00 86.44 299 LEU A N 1
ATOM 2400 C CA . LEU A 1 299 ? -24.685 13.832 8.296 1.00 86.44 299 LEU A CA 1
ATOM 2401 C C . LEU A 1 299 ? -23.532 14.693 7.760 1.00 86.44 299 LEU A C 1
ATOM 2403 O O . LEU A 1 299 ? -22.382 14.261 7.828 1.00 86.44 299 LEU A O 1
ATOM 2407 N N . GLU A 1 300 ? -23.798 15.923 7.312 1.00 88.81 300 GLU A N 1
ATOM 2408 C CA . GLU A 1 300 ? -22.746 16.884 6.936 1.00 88.81 300 GLU A CA 1
ATOM 2409 C C . GLU A 1 300 ? -21.823 17.210 8.123 1.00 88.81 300 GLU A C 1
ATOM 2411 O O . GLU A 1 300 ? -20.596 17.181 7.988 1.00 88.81 300 GLU A O 1
ATOM 2416 N N . SER A 1 301 ? -22.397 17.433 9.311 1.00 90.25 301 SER A N 1
ATOM 2417 C CA . SER A 1 301 ? -21.632 17.658 10.545 1.00 90.25 301 SER A CA 1
ATOM 2418 C C . SER A 1 301 ? -20.781 16.438 10.928 1.00 90.25 301 SER A C 1
ATOM 2420 O O . SER A 1 301 ? -19.593 16.571 11.242 1.00 90.25 301 SER A O 1
ATOM 2422 N N . LEU A 1 302 ? -21.343 15.225 10.845 1.00 92.25 302 LEU A N 1
ATOM 2423 C CA . LEU A 1 302 ? -20.602 13.980 11.086 1.00 92.25 302 LEU A CA 1
ATOM 2424 C C . LEU A 1 302 ? -19.452 13.784 10.087 1.00 92.25 302 LEU A C 1
ATOM 2426 O O . LEU A 1 302 ? -18.343 13.451 10.508 1.00 92.25 302 LEU A O 1
ATOM 2430 N N . ILE A 1 303 ? -19.678 14.044 8.795 1.00 94.00 303 ILE A N 1
ATOM 2431 C CA . ILE A 1 303 ? -18.638 13.994 7.756 1.00 94.00 303 ILE A CA 1
ATOM 2432 C C . ILE A 1 303 ? -17.511 14.973 8.081 1.00 94.00 303 ILE A C 1
ATOM 2434 O O . ILE A 1 303 ? -16.347 14.574 8.075 1.00 94.00 303 ILE A O 1
ATOM 2438 N N . GLN A 1 304 ? -17.825 16.228 8.411 1.00 94.94 304 GLN A N 1
ATOM 2439 C CA . GLN A 1 304 ? -16.795 17.231 8.684 1.00 94.94 304 GLN A CA 1
ATOM 2440 C C . GLN A 1 304 ? -15.968 16.888 9.933 1.00 94.94 304 GLN A C 1
ATOM 2442 O O . GLN A 1 304 ? -14.738 16.959 9.895 1.00 94.94 304 GLN A O 1
ATOM 2447 N N . ASN A 1 305 ? -16.614 16.428 11.009 1.00 95.62 305 ASN A N 1
ATOM 2448 C CA . ASN A 1 305 ? -15.921 15.927 12.200 1.00 95.62 305 ASN A CA 1
ATOM 2449 C C . ASN A 1 305 ? -15.016 14.725 11.868 1.00 95.62 305 ASN A C 1
ATOM 2451 O O . ASN A 1 305 ? -13.870 14.651 12.321 1.00 95.62 305 ASN A O 1
ATOM 2455 N N . GLN A 1 306 ? -15.499 13.806 11.028 1.00 96.75 306 GLN A N 1
ATOM 2456 C CA . GLN A 1 306 ? -14.744 12.627 10.615 1.00 96.75 306 GLN A CA 1
ATOM 2457 C C . GLN A 1 306 ? -13.548 12.985 9.711 1.00 96.75 306 GLN A C 1
ATOM 2459 O O . GLN A 1 306 ? -12.490 12.368 9.856 1.00 96.75 306 GLN A O 1
ATOM 2464 N N . LYS A 1 307 ? -13.658 14.011 8.850 1.00 97.31 307 LYS A N 1
ATOM 2465 C CA . LYS A 1 307 ? -12.533 14.558 8.060 1.00 97.31 307 LYS A CA 1
ATOM 2466 C C . LYS A 1 307 ? -11.423 15.101 8.953 1.00 97.31 307 LYS A C 1
ATOM 2468 O O . LYS A 1 307 ? -10.257 14.776 8.729 1.00 97.31 307 LYS A O 1
ATOM 2473 N N . GLU A 1 308 ? -11.757 15.870 9.989 1.00 97.38 308 GLU A N 1
ATOM 2474 C CA . GLU A 1 308 ? -10.755 16.369 10.942 1.00 97.38 308 GLU A CA 1
ATOM 2475 C C . GLU A 1 308 ? -10.099 15.232 11.746 1.00 97.38 308 GLU A C 1
ATOM 2477 O O . GLU A 1 308 ? -8.881 15.237 11.947 1.00 97.38 308 GLU A O 1
ATOM 2482 N N . GLN A 1 309 ? -10.855 14.191 12.118 1.00 97.56 309 GLN A N 1
ATOM 2483 C CA . GLN A 1 309 ? -10.277 12.989 12.729 1.00 97.56 309 GLN A CA 1
ATOM 2484 C C . GLN A 1 309 ? -9.308 12.261 11.780 1.00 97.56 309 GLN A C 1
ATOM 2486 O O . GLN A 1 309 ? -8.219 11.867 12.210 1.00 97.56 309 GLN A O 1
ATOM 2491 N N . VAL A 1 310 ? -9.650 12.118 10.492 1.00 97.94 310 VAL A N 1
ATOM 2492 C CA . VAL A 1 310 ? -8.744 11.533 9.488 1.00 97.94 310 VAL A CA 1
ATOM 2493 C C . VAL A 1 310 ? -7.471 12.376 9.367 1.00 97.94 310 VAL A C 1
ATOM 2495 O O . VAL A 1 310 ? -6.382 11.827 9.538 1.00 97.94 310 VAL A O 1
ATOM 2498 N N . LYS A 1 311 ? -7.572 13.704 9.203 1.00 98.00 311 LYS A N 1
ATOM 2499 C CA . LYS A 1 311 ? -6.406 14.615 9.152 1.00 98.00 311 LYS A CA 1
ATOM 2500 C C . LYS A 1 311 ? -5.494 14.471 10.374 1.00 98.00 311 LYS A C 1
ATOM 2502 O O . LYS A 1 311 ? -4.276 14.372 10.217 1.00 98.00 311 LYS A O 1
ATOM 2507 N N . LYS A 1 312 ? -6.064 14.394 11.582 1.00 98.00 312 LYS A N 1
ATOM 2508 C CA . LYS A 1 312 ? -5.300 14.156 12.816 1.00 98.00 312 LYS A CA 1
ATOM 2509 C C . LYS A 1 312 ? -4.587 12.798 12.792 1.00 98.00 312 LYS A C 1
ATOM 2511 O O . LYS A 1 312 ? -3.392 12.730 13.067 1.00 98.00 312 LYS A O 1
ATOM 2516 N N . SER A 1 313 ? -5.284 11.729 12.404 1.00 98.12 313 SER A N 1
ATOM 2517 C CA . SER A 1 313 ? -4.692 10.385 12.328 1.00 98.12 313 SER A CA 1
ATOM 2518 C C . SER A 1 313 ? -3.561 10.280 11.289 1.00 98.12 313 SER A C 1
ATOM 2520 O O . SER A 1 313 ? -2.583 9.573 11.522 1.00 98.12 313 SER A O 1
ATOM 2522 N N . ILE A 1 314 ? -3.628 11.051 10.194 1.00 98.38 314 ILE A N 1
ATOM 2523 C CA . ILE A 1 314 ? -2.549 11.183 9.201 1.00 98.38 314 ILE A CA 1
ATOM 2524 C C . ILE A 1 314 ? -1.301 11.835 9.828 1.00 98.38 314 ILE A C 1
ATOM 2526 O O . ILE A 1 314 ? -0.182 11.371 9.606 1.00 98.38 314 ILE A O 1
ATOM 2530 N N . GLN A 1 315 ? -1.463 12.880 10.648 1.00 97.94 315 GLN A N 1
ATOM 2531 C CA . GLN A 1 315 ? -0.344 13.525 11.355 1.00 97.94 315 GLN A CA 1
ATOM 2532 C C . GLN A 1 315 ? 0.301 12.592 12.397 1.00 97.94 315 GLN A C 1
ATOM 2534 O O . GLN A 1 315 ? 1.532 12.520 12.497 1.00 97.94 315 GLN A O 1
ATOM 2539 N N . GLU A 1 316 ? -0.515 11.842 13.145 1.00 98.00 316 GLU A N 1
ATOM 2540 C CA . GLU A 1 316 ? -0.055 10.824 14.102 1.00 98.00 316 GLU A CA 1
ATOM 2541 C C . GLU A 1 316 ? 0.691 9.673 13.398 1.00 98.00 316 GLU A C 1
ATOM 2543 O O . GLU A 1 316 ? 1.754 9.243 13.870 1.00 98.00 316 GLU A O 1
ATOM 2548 N N . TRP A 1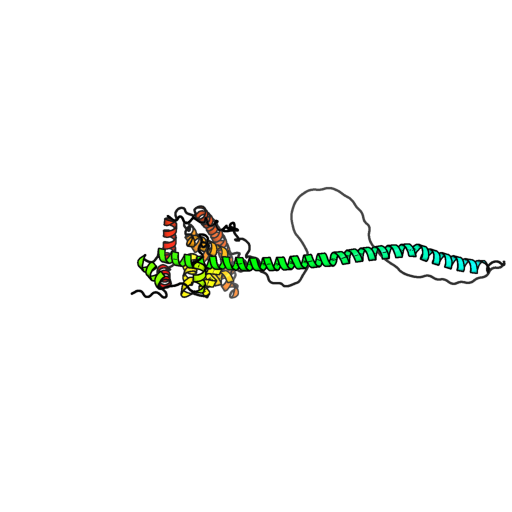 317 ? 0.185 9.222 12.241 1.00 98.19 317 TRP A N 1
ATOM 2549 C CA . TRP A 1 317 ? 0.849 8.242 11.378 1.00 98.19 317 TRP A CA 1
ATOM 2550 C C . TRP A 1 317 ? 2.225 8.731 10.930 1.00 98.19 317 TRP A C 1
ATOM 2552 O O . TRP A 1 317 ? 3.218 8.068 11.223 1.00 98.19 317 TRP A O 1
ATOM 2562 N N . HIS A 1 318 ? 2.309 9.904 10.292 1.00 98.19 318 HIS A N 1
ATOM 2563 C CA . HIS A 1 318 ? 3.577 10.449 9.785 1.00 98.19 318 HIS A CA 1
ATOM 2564 C C . HIS A 1 318 ? 4.626 10.610 10.886 1.00 98.19 318 HIS A C 1
ATOM 2566 O O . HIS A 1 318 ? 5.794 10.272 10.687 1.00 98.19 318 HIS A O 1
ATOM 2572 N N . SER A 1 319 ? 4.206 11.053 12.073 1.00 97.62 319 SER A N 1
ATOM 2573 C CA . SER A 1 319 ? 5.086 11.219 13.236 1.00 97.62 319 SER A CA 1
ATOM 2574 C C . SER A 1 319 ? 5.658 9.882 13.726 1.00 97.62 319 SER A C 1
ATOM 2576 O O . SER A 1 319 ? 6.867 9.757 13.954 1.00 97.62 319 SER A O 1
ATOM 2578 N N . SER A 1 320 ? 4.809 8.858 13.841 1.00 96.75 320 SER A N 1
ATOM 2579 C CA . SER A 1 320 ? 5.213 7.514 14.278 1.00 96.75 320 SER A CA 1
ATOM 2580 C C . SER A 1 320 ? 6.050 6.801 13.216 1.00 96.75 320 SER A C 1
ATOM 2582 O O . SER A 1 320 ? 7.090 6.216 13.521 1.00 96.75 320 SER A O 1
ATOM 2584 N N . TYR A 1 321 ? 5.660 6.926 11.947 1.00 96.88 321 TYR A N 1
ATOM 2585 C CA . TYR A 1 321 ? 6.370 6.354 10.813 1.00 96.88 321 TYR A CA 1
ATOM 2586 C C . TYR A 1 321 ? 7.775 6.943 10.652 1.00 96.88 321 TYR A C 1
ATOM 2588 O O . TYR A 1 321 ? 8.743 6.190 10.545 1.00 96.88 321 TYR A O 1
ATOM 2596 N N . ALA A 1 322 ? 7.926 8.270 10.714 1.00 96.44 322 ALA A N 1
ATOM 2597 C CA . ALA A 1 322 ? 9.237 8.919 10.678 1.00 96.44 322 ALA A CA 1
ATOM 2598 C C . ALA A 1 322 ? 10.117 8.500 11.872 1.00 96.44 322 ALA A C 1
ATOM 2600 O O . ALA A 1 322 ? 11.303 8.196 11.698 1.00 96.44 322 ALA A O 1
ATOM 2601 N N . THR A 1 323 ? 9.531 8.410 13.071 1.00 94.88 323 THR A N 1
ATOM 2602 C CA . THR A 1 323 ? 10.221 7.957 14.290 1.00 94.88 323 THR A CA 1
ATOM 2603 C C . THR A 1 323 ? 10.731 6.524 14.148 1.00 94.88 323 THR A C 1
ATOM 2605 O O . THR A 1 323 ? 11.920 6.265 14.360 1.00 94.88 323 THR A O 1
ATOM 2608 N N . ASP A 1 324 ? 9.877 5.596 13.724 1.00 94.00 324 ASP A N 1
ATOM 2609 C CA . ASP A 1 324 ? 10.232 4.190 13.531 1.00 94.00 324 ASP A CA 1
ATOM 2610 C C . ASP A 1 324 ? 11.240 4.011 12.376 1.00 94.00 324 ASP A C 1
ATOM 2612 O O . ASP A 1 324 ? 12.239 3.298 12.522 1.00 94.00 324 ASP A O 1
ATOM 2616 N N . ARG A 1 325 ? 11.050 4.720 11.252 1.00 92.81 325 ARG A N 1
ATOM 2617 C CA . ARG A 1 325 ? 11.946 4.698 10.079 1.00 92.81 325 ARG A CA 1
ATOM 2618 C C . ARG A 1 325 ? 13.340 5.239 10.405 1.00 92.81 325 ARG A C 1
ATOM 2620 O O . ARG A 1 325 ? 14.331 4.652 9.973 1.00 92.81 325 ARG A O 1
ATOM 2627 N N . SER A 1 326 ? 13.447 6.302 11.207 1.00 90.81 326 SER A N 1
ATOM 2628 C CA . SER A 1 326 ? 14.744 6.835 11.671 1.00 90.81 326 SER A CA 1
ATOM 2629 C C . SER A 1 326 ? 15.503 5.862 12.589 1.00 90.81 326 SER A C 1
ATOM 2631 O O . SER A 1 326 ? 16.732 5.894 12.672 1.00 90.81 326 SER A O 1
ATOM 2633 N N . ASN A 1 327 ? 14.780 4.944 13.237 1.00 87.31 327 ASN A N 1
ATOM 2634 C CA . ASN A 1 327 ? 15.333 3.891 14.082 1.00 87.31 327 ASN A CA 1
ATOM 2635 C C . ASN A 1 327 ? 15.498 2.546 13.353 1.00 87.31 327 ASN A C 1
ATOM 2637 O O . ASN A 1 327 ? 15.769 1.531 14.000 1.00 87.31 327 ASN A O 1
ATOM 2641 N N . TYR A 1 328 ? 15.405 2.529 12.017 1.00 84.69 328 TYR A N 1
ATOM 2642 C CA . TYR A 1 328 ? 15.555 1.321 11.210 1.00 84.69 328 TYR A CA 1
ATOM 2643 C C . TYR A 1 328 ? 16.816 0.512 11.565 1.00 84.69 328 TYR A C 1
ATOM 2645 O O . TYR A 1 328 ? 17.915 1.042 11.722 1.00 84.69 328 TYR A O 1
ATOM 2653 N N . GLY A 1 329 ? 16.651 -0.806 11.699 1.00 77.19 329 GLY A N 1
ATOM 2654 C CA . GLY A 1 329 ? 17.713 -1.739 12.088 1.00 77.19 329 GLY A CA 1
ATOM 2655 C C . GLY A 1 329 ? 17.914 -1.877 13.602 1.00 77.19 329 GLY A C 1
ATOM 2656 O O . GLY A 1 329 ? 18.283 -2.963 14.056 1.00 77.19 329 GLY A O 1
ATOM 2657 N N . LYS A 1 330 ? 17.592 -0.850 14.401 1.00 75.62 330 LYS A N 1
ATOM 2658 C CA . LYS A 1 330 ? 17.487 -0.976 15.865 1.00 75.62 330 LYS A CA 1
ATOM 2659 C C . LYS A 1 330 ? 16.239 -1.799 16.211 1.00 75.62 330 LYS A C 1
ATOM 2661 O O . LYS A 1 330 ? 15.323 -1.916 15.403 1.00 75.62 330 LYS A O 1
ATOM 2666 N N . LYS A 1 331 ? 16.206 -2.409 17.403 1.00 83.62 331 LYS A N 1
ATOM 2667 C CA . LYS A 1 331 ? 15.015 -3.082 17.976 1.00 83.62 331 LYS A CA 1
ATOM 2668 C C . LYS A 1 331 ? 14.301 -4.133 17.090 1.00 83.62 331 LYS A C 1
ATOM 2670 O O . LYS A 1 331 ? 13.213 -4.578 17.433 1.00 83.62 331 LYS A O 1
ATOM 2675 N N . ARG A 1 332 ? 14.913 -4.654 16.015 1.00 82.88 332 ARG A N 1
ATOM 2676 C CA . ARG A 1 332 ? 14.255 -5.556 15.035 1.00 82.88 332 ARG A CA 1
ATOM 2677 C C . ARG A 1 332 ? 13.507 -6.760 15.639 1.00 82.88 332 ARG A C 1
ATOM 2679 O O . ARG A 1 332 ? 12.480 -7.160 15.098 1.00 82.88 332 ARG A O 1
ATOM 2686 N N . LYS A 1 333 ? 14.000 -7.345 16.742 1.00 86.88 333 LYS A N 1
ATOM 2687 C CA . LYS A 1 333 ? 13.317 -8.443 17.464 1.00 86.88 333 LYS A CA 1
ATOM 2688 C C . LYS A 1 333 ? 12.027 -7.982 18.163 1.00 86.88 333 LYS A C 1
ATOM 2690 O O . LYS A 1 333 ? 11.052 -8.724 18.187 1.00 86.88 333 LYS A O 1
ATOM 2695 N N . GLU A 1 334 ? 12.023 -6.768 18.703 1.00 90.88 334 GLU A N 1
ATOM 2696 C CA . GLU A 1 334 ? 10.880 -6.122 19.358 1.00 90.88 334 GLU A CA 1
ATOM 2697 C C . GLU A 1 334 ? 9.813 -5.758 18.319 1.00 90.88 334 GLU A C 1
ATOM 2699 O O . GLU A 1 334 ? 8.680 -6.218 18.439 1.00 90.88 334 GLU A O 1
ATOM 2704 N N . CYS A 1 335 ? 10.201 -5.107 17.214 1.00 91.88 335 CYS A N 1
ATOM 2705 C CA . CYS A 1 335 ? 9.316 -4.850 16.069 1.00 91.88 335 CYS A CA 1
ATOM 2706 C C . CYS A 1 335 ? 8.694 -6.148 15.519 1.00 91.88 335 CYS A C 1
ATOM 2708 O O . CYS A 1 335 ? 7.512 -6.200 15.202 1.00 91.88 335 CYS A O 1
ATOM 2710 N N . GLN A 1 336 ? 9.464 -7.242 15.440 1.00 90.19 336 GLN A N 1
ATOM 2711 C CA . GLN A 1 336 ? 8.930 -8.552 15.044 1.00 90.19 336 GLN A CA 1
ATOM 2712 C C . GLN A 1 336 ? 7.924 -9.135 16.043 1.00 90.19 336 GLN A C 1
ATOM 2714 O O . GLN A 1 336 ? 7.026 -9.855 15.610 1.00 90.19 336 GLN A O 1
ATOM 2719 N N . LYS A 1 337 ? 8.054 -8.860 17.347 1.00 93.12 337 LYS A N 1
ATOM 2720 C CA . LYS A 1 337 ? 7.048 -9.244 18.350 1.00 93.12 337 LYS A CA 1
ATOM 2721 C C . LYS A 1 337 ? 5.776 -8.412 18.169 1.00 93.12 337 LYS A C 1
ATOM 2723 O O . LYS A 1 337 ? 4.699 -8.988 18.113 1.00 93.12 337 LYS A O 1
ATOM 2728 N N . ILE A 1 338 ? 5.922 -7.100 17.999 1.00 94.75 338 ILE A N 1
ATOM 2729 C CA . ILE A 1 338 ? 4.820 -6.148 17.794 1.00 94.75 338 ILE A CA 1
ATOM 2730 C C . ILE A 1 338 ? 4.014 -6.497 16.531 1.00 94.75 338 ILE A C 1
ATOM 2732 O O . ILE A 1 338 ? 2.802 -6.649 16.607 1.00 94.75 338 ILE A O 1
ATOM 2736 N N . ILE A 1 339 ? 4.681 -6.754 15.399 1.00 94.69 339 ILE A N 1
ATOM 2737 C CA . ILE A 1 339 ? 4.031 -7.195 14.149 1.00 94.69 339 ILE A CA 1
ATOM 2738 C C . ILE A 1 339 ? 3.308 -8.546 14.318 1.00 94.69 339 ILE A C 1
ATOM 2740 O O . ILE A 1 339 ? 2.247 -8.758 13.739 1.00 94.69 339 ILE A O 1
ATOM 2744 N N . LYS A 1 340 ? 3.852 -9.483 15.112 1.00 94.38 340 LYS A N 1
ATOM 2745 C CA . LYS A 1 340 ? 3.158 -10.753 15.400 1.00 94.38 340 LYS A CA 1
ATOM 2746 C C . LYS A 1 340 ? 1.914 -10.562 16.267 1.00 94.38 340 LYS A C 1
ATOM 2748 O O . LYS A 1 340 ? 0.974 -11.335 16.106 1.00 94.38 340 LYS A O 1
ATOM 2753 N N . GLU A 1 341 ? 1.928 -9.587 17.172 1.00 95.12 341 GLU A N 1
ATOM 2754 C CA . GLU A 1 341 ? 0.771 -9.251 18.001 1.00 95.12 341 GLU A CA 1
ATOM 2755 C C . GLU A 1 341 ? -0.311 -8.555 17.166 1.00 95.12 341 GLU A C 1
ATOM 2757 O O . GLU A 1 341 ? -1.452 -8.989 17.199 1.00 95.12 341 GLU A O 1
ATOM 2762 N N . ASP A 1 342 ? 0.054 -7.615 16.285 1.00 95.00 342 ASP A N 1
ATOM 2763 C CA . ASP A 1 342 ? -0.874 -7.019 15.308 1.00 95.00 342 ASP A CA 1
ATOM 2764 C C . ASP A 1 342 ? -1.595 -8.082 14.456 1.00 95.00 342 ASP A C 1
ATOM 2766 O O . ASP A 1 342 ? -2.818 -8.060 14.311 1.00 95.00 342 ASP A O 1
ATOM 2770 N N . TYR A 1 343 ? -0.861 -9.082 13.955 1.00 95.31 343 TYR A N 1
ATOM 2771 C CA . TYR A 1 343 ? -1.466 -10.194 13.214 1.00 95.31 343 TYR A CA 1
ATOM 2772 C C . TYR A 1 343 ? -2.356 -11.099 14.085 1.00 95.31 343 TYR A C 1
ATOM 2774 O O . TYR A 1 343 ? -3.218 -11.792 13.540 1.00 95.31 343 TYR A O 1
ATOM 2782 N N . ARG A 1 344 ? -2.161 -11.125 15.412 1.00 95.06 344 ARG A N 1
ATOM 2783 C CA . ARG A 1 344 ? -3.047 -11.825 16.354 1.00 95.06 344 ARG A CA 1
ATOM 2784 C C . ARG A 1 344 ? -4.314 -11.014 16.600 1.00 95.06 344 ARG A C 1
ATOM 2786 O O . ARG A 1 344 ? -5.393 -11.573 16.429 1.00 95.06 344 ARG A O 1
ATOM 2793 N N . ASP A 1 345 ? -4.185 -9.727 16.921 1.00 93.75 345 ASP A N 1
ATOM 2794 C CA . ASP A 1 345 ? -5.306 -8.798 17.132 1.00 93.75 345 ASP A CA 1
ATOM 2795 C C . ASP A 1 345 ? -6.274 -8.805 15.943 1.00 93.75 345 ASP A C 1
ATOM 2797 O O . ASP A 1 345 ? -7.490 -8.765 16.107 1.00 93.75 345 ASP A O 1
ATOM 2801 N N . ARG A 1 346 ? -5.719 -8.878 14.727 1.00 92.44 346 ARG A N 1
ATOM 2802 C CA . ARG A 1 346 ? -6.462 -8.875 13.459 1.00 92.44 346 ARG A CA 1
ATOM 2803 C C . ARG A 1 346 ? -6.943 -10.267 13.019 1.00 92.44 346 ARG A C 1
ATOM 2805 O O . ARG A 1 346 ? -7.424 -10.413 11.901 1.00 92.44 346 ARG A O 1
ATOM 2812 N N . GLY A 1 347 ? -6.779 -11.303 13.850 1.00 94.12 347 GLY A N 1
ATOM 2813 C CA . GLY A 1 347 ? -7.230 -12.675 13.569 1.00 94.12 347 GLY A CA 1
ATOM 2814 C C . GLY A 1 347 ? -6.492 -13.397 12.429 1.00 94.12 347 GLY A C 1
ATOM 2815 O O . GLY A 1 347 ? -6.881 -14.494 12.036 1.00 94.12 347 GLY A O 1
ATOM 2816 N N . LEU A 1 348 ? -5.406 -12.825 11.896 1.00 95.12 348 LEU A N 1
ATOM 2817 C CA . LEU A 1 348 ? -4.771 -13.290 10.658 1.00 95.12 348 LEU A CA 1
ATOM 2818 C C . LEU A 1 348 ? -3.964 -14.587 10.813 1.00 95.12 348 LEU A C 1
ATOM 2820 O O . LEU A 1 348 ? -3.642 -15.218 9.813 1.00 95.12 348 LEU A O 1
ATOM 2824 N N . ILE A 1 349 ? -3.614 -15.003 12.034 1.00 94.19 349 ILE A N 1
ATOM 2825 C CA . ILE A 1 349 ? -2.688 -16.129 12.285 1.00 94.19 349 ILE A CA 1
ATOM 2826 C C . ILE A 1 349 ? -3.116 -17.426 11.579 1.00 94.19 349 ILE A C 1
ATOM 2828 O O . ILE A 1 349 ? -2.270 -18.122 11.011 1.00 94.19 349 ILE A O 1
ATOM 2832 N N . THR A 1 350 ? -4.413 -17.738 11.603 1.00 91.50 350 THR A N 1
ATOM 2833 C CA . THR A 1 350 ? -4.982 -18.928 10.954 1.00 91.50 350 THR A CA 1
ATOM 2834 C C . THR A 1 350 ? -4.933 -18.786 9.432 1.00 91.50 350 THR A C 1
ATOM 2836 O O . THR A 1 350 ? -4.274 -19.594 8.778 1.00 91.50 350 THR A O 1
ATOM 2839 N N . ARG A 1 351 ? -5.467 -17.678 8.891 1.00 91.94 351 ARG A N 1
ATOM 2840 C CA . ARG A 1 351 ? -5.472 -17.367 7.448 1.00 91.94 351 ARG A CA 1
ATOM 2841 C C . ARG A 1 351 ? -4.061 -17.340 6.841 1.00 91.94 351 ARG A C 1
ATOM 2843 O O . ARG A 1 351 ? -3.849 -17.806 5.725 1.00 91.94 351 ARG A O 1
ATOM 2850 N N . ILE A 1 352 ? -3.067 -16.850 7.592 1.00 92.94 352 ILE A N 1
ATOM 2851 C CA . ILE A 1 352 ? -1.646 -16.889 7.207 1.00 92.94 352 ILE A CA 1
ATOM 2852 C C . ILE A 1 352 ? -1.167 -18.333 7.050 1.00 92.94 352 ILE A C 1
ATOM 2854 O O . ILE A 1 352 ? -0.498 -18.644 6.068 1.00 92.94 352 ILE A O 1
ATOM 2858 N N . ARG A 1 353 ? -1.470 -19.218 8.006 1.00 90.62 353 ARG A N 1
ATOM 2859 C CA . ARG A 1 353 ? -1.040 -20.624 7.956 1.00 90.62 353 ARG A CA 1
ATOM 2860 C C . ARG A 1 353 ? -1.716 -21.380 6.820 1.00 90.62 353 ARG A C 1
ATOM 2862 O O . ARG A 1 353 ? -1.012 -22.026 6.053 1.00 90.62 353 ARG A O 1
ATOM 2869 N N . GLU A 1 354 ? -3.030 -21.242 6.684 1.00 89.31 354 GLU A N 1
ATOM 2870 C CA . GLU A 1 354 ? -3.816 -21.843 5.600 1.00 89.31 354 GLU A CA 1
ATOM 2871 C C . GLU A 1 354 ? -3.278 -21.411 4.234 1.00 89.31 354 GLU A C 1
ATOM 2873 O O . GLU A 1 354 ? -2.910 -22.257 3.423 1.00 89.31 354 GLU A O 1
ATOM 2878 N N . ASN A 1 355 ? -3.092 -20.104 4.013 1.00 90.56 355 ASN A N 1
ATOM 2879 C CA . ASN A 1 355 ? -2.506 -19.612 2.769 1.00 90.56 355 ASN A CA 1
ATOM 2880 C C . ASN A 1 355 ? -1.079 -20.145 2.548 1.00 90.56 355 ASN A C 1
ATOM 2882 O O . ASN A 1 355 ? -0.714 -20.513 1.435 1.00 90.56 355 ASN A O 1
ATOM 2886 N N . LEU A 1 356 ? -0.240 -20.210 3.584 1.00 87.94 356 LEU A N 1
ATOM 2887 C CA . LEU A 1 356 ? 1.129 -20.719 3.454 1.00 87.94 356 LEU A CA 1
ATOM 2888 C C . LEU A 1 356 ? 1.210 -22.212 3.105 1.00 87.94 356 LEU A C 1
ATOM 2890 O O . LEU A 1 356 ? 2.222 -22.606 2.517 1.00 87.94 356 LEU A O 1
ATOM 2894 N N . PHE A 1 357 ? 0.179 -22.991 3.446 1.00 84.81 357 PHE A N 1
ATOM 2895 C CA . PHE A 1 357 ? 0.020 -24.407 3.105 1.00 84.81 357 PHE A CA 1
ATOM 2896 C C . PHE A 1 357 ? -0.919 -24.665 1.916 1.00 84.81 357 PHE A C 1
ATOM 2898 O O . PHE A 1 357 ? -1.114 -25.820 1.554 1.00 84.81 357 PHE A O 1
ATOM 2905 N N . HIS A 1 358 ? -1.467 -23.634 1.267 1.00 80.81 358 HIS A N 1
ATOM 2906 C CA . HIS A 1 358 ? -2.262 -23.816 0.054 1.00 80.81 358 HIS A CA 1
ATOM 2907 C C . HIS A 1 358 ? -1.426 -24.536 -1.022 1.00 80.81 358 HIS A C 1
ATOM 2909 O O . HIS A 1 358 ? -0.381 -24.031 -1.442 1.00 80.81 358 HIS A O 1
ATOM 2915 N N . GLY A 1 359 ? -1.874 -25.723 -1.443 1.00 69.88 359 GLY A N 1
ATOM 2916 C CA . GLY A 1 359 ? -1.132 -26.600 -2.356 1.00 69.88 359 GLY A CA 1
ATOM 2917 C C . GLY A 1 359 ? 0.023 -27.392 -1.717 1.00 69.88 359 GLY A C 1
ATOM 2918 O O . GLY A 1 359 ? 0.894 -27.865 -2.444 1.00 69.88 359 GLY A O 1
ATOM 2919 N N . VAL A 1 360 ? 0.066 -27.524 -0.384 1.00 71.06 360 VAL A N 1
ATOM 2920 C CA . VAL A 1 360 ? 0.982 -28.418 0.354 1.00 71.06 360 VAL A CA 1
ATOM 2921 C C . VAL A 1 360 ? 0.193 -29.595 0.914 1.00 71.06 360 VAL A C 1
ATOM 2923 O O . VAL A 1 360 ? -0.730 -29.403 1.703 1.00 71.06 360 VAL A O 1
ATOM 2926 N N . ASN A 1 361 ? 0.623 -30.809 0.585 1.00 69.00 361 ASN A N 1
ATOM 2927 C CA . ASN A 1 361 ? 0.193 -32.017 1.271 1.00 69.00 361 ASN A CA 1
ATOM 2928 C C . ASN A 1 361 ? 1.049 -32.194 2.532 1.00 69.00 361 ASN A C 1
ATOM 2930 O O . ASN A 1 361 ? 2.279 -32.326 2.463 1.00 69.00 361 ASN A O 1
ATOM 2934 N N . LEU A 1 362 ? 0.384 -32.143 3.685 1.00 65.19 362 LEU A N 1
ATOM 2935 C CA . LEU A 1 362 ? 0.960 -32.470 4.982 1.00 65.19 362 LEU A CA 1
ATOM 2936 C C . LEU A 1 362 ? 0.693 -33.952 5.258 1.00 65.19 362 LEU A C 1
ATO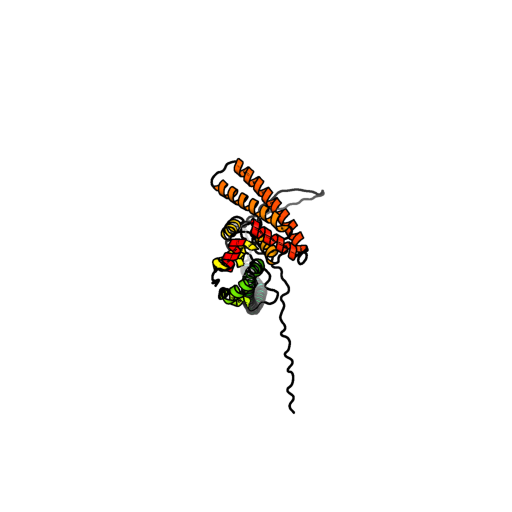M 2938 O O . LEU A 1 362 ? -0.417 -34.297 5.658 1.00 65.19 362 LEU A O 1
ATOM 2942 N N . ASP A 1 363 ? 1.703 -34.781 4.990 1.00 58.53 363 ASP A N 1
ATOM 2943 C CA . ASP A 1 363 ? 1.750 -36.199 5.376 1.00 58.53 363 ASP A CA 1
ATOM 2944 C C . ASP A 1 363 ? 1.901 -36.369 6.905 1.00 58.53 363 ASP A C 1
ATOM 2946 O O . ASP A 1 363 ? 2.623 -35.541 7.520 1.00 58.53 363 ASP A O 1
#

Foldseek 3Di:
DDDDDDDDDDDPPPPDPDDDPPPPDPQDDDDDDDDDDDDDDDDDDDDDDDDDDDDDDDDDDDDDDDDDDDDDDDDDDDDDDDPVVVVVVVVVVVVVVVVVVVVCVVVVVVVVVVVVVVVVVVVVCVVVVVVVVVVVVVVVVVVVVVVVVVVVLVLLLQLLQLVLLLLVLCVLQDDPVLSVLLCVQDDDDPVNNVSNPVDDPRSQAHAPVSLLVVCVVPVLARQLLCVQQLVDGSVLLVLLCVQCSNCLLVSRPLSRLSNNCRSLQLQDPQLVLSVQLSVLSVVLSVLVVVCVPPVDPVSVVVNVVSSVSSVVSVVVNVVSSVVSVVCRPPPRVNSSVVSVVSCVVSVCSVVSVCSSCVRGDDD

pLDDT: mean 72.35, std 25.3, range [24.39, 98.38]

Organism: NCBI:txid278940